Protein 4LRJ (pdb70)

InterPro domains:
  IPR011009 Protein kinase-like domain superfamily [SSF56112] (136-270)
  IPR054466 Kinase OspG, kinase domain [PF22303] (138-261)

Structure (mmCIF, N/CA/C/O backbone):
data_4LRJ
#
_entry.id   4LRJ
#
_cell.length_a   40.698
_cell.length_b   98.205
_cell.length_c   40.774
_cell.angle_alpha   90.00
_cell.angle_beta   96.31
_cell.angle_gamma   90.00
#
_symmetry.space_group_name_H-M   'P 1 21 1'
#
loop_
_entity.id
_entity.type
_entity.pdbx_description
1 polymer 'Effector NleH1'
2 non-polymer 'PHOSPHOAMINOPHOSPHONIC ACID-ADENYLATE ESTER'
3 non-polymer 'MAGNESIUM ION'
4 water water
#
loop_
_atom_site.group_PDB
_atom_site.id
_atom_site.type_symbol
_atom_site.label_atom_id
_atom_site.label_alt_id
_atom_site.label_comp_id
_atom_site.label_asym_id
_atom_site.label_entity_id
_atom_site.label_seq_id
_atom_site.pdbx_PDB_ins_code
_atom_site.Cartn_x
_atom_site.Cartn_y
_atom_site.Cartn_z
_atom_site.occupancy
_atom_site.B_iso_or_equiv
_atom_site.auth_seq_id
_atom_site.auth_comp_id
_atom_site.auth_asym_id
_atom_site.auth_atom_id
_atom_site.pdbx_PDB_model_num
ATOM 1 N N . ARG A 1 7 ? -1.647 -3.092 -33.329 1.00 35.71 131 ARG A N 1
ATOM 2 C CA . ARG A 1 7 ? -1.467 -3.987 -32.191 1.00 36.63 131 ARG A CA 1
ATOM 3 C C . ARG A 1 7 ? -2.733 -4.795 -31.945 1.00 37.70 131 ARG A C 1
ATOM 4 O O . ARG A 1 7 ? -3.714 -4.653 -32.672 1.00 42.73 131 ARG A O 1
ATOM 6 N N . LEU A 1 8 ? -2.722 -5.629 -30.913 1.00 33.39 132 LEU A N 1
ATOM 7 C CA . LEU A 1 8 ? -3.737 -6.663 -30.790 1.00 30.09 132 LEU A CA 1
ATOM 8 C C . LEU A 1 8 ? -5.102 -6.239 -30.234 1.00 25.29 132 LEU A C 1
ATOM 9 O O . LEU A 1 8 ? -6.124 -6.602 -30.804 1.00 26.08 132 LEU A O 1
ATOM 14 N N . SER A 1 9 ? -5.128 -5.492 -29.131 1.00 22.18 133 SER A N 1
ATOM 15 C CA . SER A 1 9 ? -6.401 -5.111 -28.509 1.00 20.62 133 SER A CA 1
ATOM 16 C C . SER A 1 9 ? -7.148 -4.062 -29.327 1.00 20.81 133 SER A C 1
ATOM 17 O O . SER A 1 9 ? -6.559 -3.101 -29.798 1.00 22.24 133 SER A O 1
ATOM 20 N N . VAL A 1 10 ? -8.451 -4.248 -29.487 1.00 18.02 134 VAL A N 1
ATOM 21 C CA . VAL A 1 10 ? -9.227 -3.401 -30.385 1.00 18.07 134 VAL A CA 1
ATOM 22 C C . VAL A 1 10 ? -10.181 -2.492 -29.612 1.00 16.99 134 VAL A C 1
ATOM 23 O O . VAL A 1 10 ? -11.048 -2.968 -28.894 1.00 15.21 134 VAL A O 1
ATOM 27 N N . PRO A 1 11 ? -10.011 -1.173 -29.758 1.00 17.03 135 PRO A N 1
ATOM 28 C CA . PRO A 1 11 ? -10.823 -0.217 -29.010 1.00 16.04 135 PRO A CA 1
ATOM 29 C C . PRO A 1 11 ? -12.166 0.114 -29.677 1.00 16.93 135 PRO A C 1
ATOM 30 O O . PRO A 1 11 ? -12.243 0.225 -30.907 1.00 19.49 135 PRO A O 1
ATOM 34 N N . GLY A 1 12 ? -13.211 0.252 -28.865 1.00 15.58 136 GLY A N 1
ATOM 35 C CA . GLY A 1 12 ? -14.473 0.801 -29.317 1.00 15.96 136 GLY A CA 1
ATOM 36 C C . GLY A 1 12 ? -14.469 2.295 -29.062 1.00 17.83 136 GLY A C 1
ATOM 37 O O . GLY A 1 12 ? -13.472 2.958 -29.349 1.00 19.81 136 GLY A O 1
ATOM 38 N N . ASN A 1 13 ? -15.567 2.827 -28.528 1.00 17.96 137 ASN A N 1
ATOM 39 C CA . ASN A 1 13 ? -15.644 4.244 -28.154 1.00 18.75 137 ASN A CA 1
ATOM 40 C C . ASN A 1 13 ? -14.849 4.494 -26.891 1.00 16.93 137 ASN A C 1
ATOM 41 O O . ASN A 1 13 ? -14.644 3.583 -26.101 1.00 18.22 137 ASN A O 1
ATOM 46 N N . VAL A 1 14 ? -14.416 5.727 -26.682 1.00 15.32 138 VAL A N 1
ATOM 47 C CA . VAL A 1 14 ? -13.848 6.089 -25.398 1.00 15.98 138 VAL A CA 1
ATOM 48 C C . VAL A 1 14 ? -14.997 6.306 -24.406 1.00 16.07 138 VAL A C 1
ATOM 49 O O . VAL A 1 14 ? -15.888 7.107 -24.648 1.00 18.63 138 VAL A O 1
ATOM 53 N N . ILE A 1 15 ? -14.980 5.553 -23.310 1.00 16.69 139 ILE A N 1
ATOM 54 C CA . ILE A 1 15 ? -15.985 5.640 -22.256 1.00 17.91 139 ILE A CA 1
ATOM 55 C C . ILE A 1 15 ? -15.672 6.818 -21.334 1.00 23.01 139 ILE A C 1
ATOM 56 O O . ILE A 1 15 ? -16.565 7.528 -20.870 1.00 26.71 139 ILE A O 1
ATOM 61 N N . GLY A 1 16 ? -14.390 7.016 -21.066 1.00 22.83 140 GLY A N 1
ATOM 62 C CA . GLY A 1 16 ? -13.956 8.087 -20.202 1.00 21.74 140 GLY A CA 1
ATOM 63 C C . GLY A 1 16 ? -12.482 7.955 -19.927 1.00 20.88 140 GLY A C 1
ATOM 64 O O . GLY A 1 16 ? -11.830 7.035 -20.402 1.00 22.27 140 GLY A O 1
ATOM 65 N N . LYS A 1 17 ? -11.947 8.893 -19.166 1.00 19.94 141 LYS A N 1
ATOM 66 C CA . LYS A 1 17 ? -10.555 8.821 -18.794 1.00 21.35 141 LYS A CA 1
ATOM 67 C C . LYS A 1 17 ? -10.297 9.502 -17.449 1.00 21.85 141 LYS A C 1
ATOM 68 O O . LYS A 1 17 ? -11.167 10.188 -16.898 1.00 22.78 141 LYS A O 1
ATOM 74 N N . GLY A 1 18 ? -9.096 9.281 -16.928 1.00 20.19 142 GLY A N 1
ATOM 75 C CA . GLY A 1 18 ? -8.644 9.921 -15.715 1.00 20.22 142 GLY A CA 1
ATOM 76 C C . GLY A 1 18 ? -7.215 10.394 -15.885 1.00 23.58 142 GLY A C 1
ATOM 77 O O . GLY A 1 18 ? -6.738 10.557 -17.013 1.00 27.53 142 GLY A O 1
ATOM 78 N N . GLY A 1 19 ? -6.531 10.615 -14.766 1.00 22.26 143 GLY A N 1
ATOM 79 C CA . GLY A 1 19 ? -5.154 11.059 -14.793 1.00 21.25 143 GLY A CA 1
ATOM 80 C C . GLY A 1 19 ? -4.175 9.918 -14.966 1.00 22.84 143 GLY A C 1
ATOM 81 O O . GLY A 1 19 ? -2.976 10.140 -15.098 1.00 26.17 143 GLY A O 1
ATOM 82 N N . ASN A 1 20 ? -4.687 8.693 -14.979 1.00 22.37 144 ASN A N 1
ATOM 83 C CA . ASN A 1 20 ? -3.843 7.509 -15.109 1.00 21.07 144 ASN A CA 1
ATOM 84 C C . ASN A 1 20 ? -4.090 6.688 -16.368 1.00 16.94 144 ASN A C 1
ATOM 85 O O . ASN A 1 20 ? -3.229 5.912 -16.774 1.00 16.53 144 ASN A O 1
ATOM 90 N N . ALA A 1 21 ? -5.259 6.852 -16.979 1.00 15.90 145 ALA A N 1
ATOM 91 C CA . ALA A 1 21 ? -5.648 5.982 -18.080 1.00 15.22 145 ALA A CA 1
ATOM 92 C C . ALA A 1 21 ? -6.776 6.533 -18.949 1.00 15.97 145 ALA A C 1
ATOM 93 O O . ALA A 1 21 ? -7.542 7.400 -18.529 1.00 17.81 145 ALA A O 1
ATOM 95 N N . VAL A 1 22 ? -6.849 6.018 -20.174 1.00 14.05 146 VAL A N 1
ATOM 96 C CA . VAL A 1 22 ? -7.992 6.197 -21.052 1.00 15.09 146 VAL A CA 1
ATOM 97 C C . VAL A 1 22 ? -8.710 4.858 -21.088 1.00 13.44 146 VAL A C 1
ATOM 98 O O . VAL A 1 22 ? -8.075 3.823 -21.209 1.00 15.32 146 VAL A O 1
ATOM 102 N N . VAL A 1 23 ? -10.027 4.878 -20.954 1.00 13.25 147 VAL A N 1
ATOM 103 C CA . VAL A 1 23 ? -10.808 3.653 -20.978 1.00 14.16 147 VAL A CA 1
ATOM 104 C C . VAL A 1 23 ? -11.621 3.571 -22.273 1.00 16.98 147 VAL A C 1
ATOM 105 O O . VAL A 1 23 ? -12.429 4.448 -22.565 1.00 16.46 147 VAL A O 1
ATOM 109 N N . TYR A 1 24 ? -11.378 2.517 -23.047 1.00 16.51 148 TYR A N 1
ATOM 110 C CA . TYR A 1 24 ? -12.101 2.248 -24.284 1.00 15.26 148 TYR A CA 1
ATOM 111 C C . TYR A 1 24 ? -13.025 1.067 -24.070 1.00 14.80 148 TYR A C 1
ATOM 112 O O . TYR A 1 24 ? -12.710 0.171 -23.297 1.00 16.21 148 TYR A O 1
ATOM 121 N N . GLU A 1 25 ? -14.147 1.034 -24.780 1.00 14.26 149 GLU A N 1
ATOM 122 C CA . GLU A 1 25 ? -14.875 -0.216 -24.924 1.00 14.24 149 GLU A CA 1
ATOM 123 C C . GLU A 1 25 ? -13.938 -1.207 -25.621 1.00 14.46 149 GLU A C 1
ATOM 124 O O . GLU A 1 25 ? -13.097 -0.813 -26.426 1.00 14.94 149 GLU A O 1
ATOM 130 N N . ASP A 1 26 ? -14.072 -2.488 -25.293 1.00 14.63 150 ASP A N 1
ATOM 131 C CA . ASP A 1 26 ? -13.433 -3.550 -26.057 1.00 14.20 150 ASP A CA 1
ATOM 132 C C . ASP A 1 26 ? -14.332 -3.848 -27.260 1.00 14.60 150 ASP A C 1
ATOM 133 O O . ASP A 1 26 ? -15.465 -4.306 -27.100 1.00 16.16 150 ASP A O 1
ATOM 138 N N . ALA A 1 27 ? -13.826 -3.579 -28.459 1.00 14.51 151 ALA A N 1
ATOM 139 C CA . ALA A 1 27 ? -14.601 -3.735 -29.688 1.00 14.55 151 ALA A CA 1
ATOM 140 C C . ALA A 1 27 ? -14.832 -5.195 -30.029 1.00 14.42 151 ALA A C 1
ATOM 141 O O . ALA A 1 27 ? -15.690 -5.524 -30.840 1.00 17.59 151 ALA A O 1
ATOM 143 N N . GLU A 1 28 ? -14.068 -6.065 -29.387 1.00 15.77 152 GLU A N 1
ATOM 144 C CA . GLU A 1 28 ? -14.165 -7.501 -29.622 1.00 18.81 152 GLU A CA 1
ATOM 145 C C . GLU A 1 28 ? -15.007 -8.239 -28.577 1.00 20.74 152 GLU A C 1
ATOM 146 O O . GLU A 1 28 ? -15.399 -9.380 -28.792 1.00 23.66 152 GLU A O 1
ATOM 152 N N . ASP A 1 29 ? -15.276 -7.588 -27.448 1.00 18.27 153 ASP A N 1
ATOM 153 C CA . ASP A 1 29 ? -16.085 -8.165 -26.377 1.00 15.29 153 ASP A CA 1
ATOM 154 C C . ASP A 1 29 ? -16.895 -7.055 -25.711 1.00 18.05 153 ASP A C 1
ATOM 155 O O . ASP A 1 29 ? -16.352 -6.213 -24.991 1.00 17.49 153 ASP A O 1
ATOM 160 N N . ALA A 1 30 ? -18.201 -7.064 -25.950 1.00 19.70 154 ALA A N 1
ATOM 161 C CA . ALA A 1 30 ? -19.069 -6.004 -25.467 1.00 18.97 154 ALA A CA 1
ATOM 162 C C . ALA A 1 30 ? -19.224 -5.955 -23.944 1.00 17.25 154 ALA A C 1
ATOM 163 O O . ALA A 1 30 ? -19.743 -4.977 -23.408 1.00 19.88 154 ALA A O 1
ATOM 165 N N . THR A 1 31 ? -18.773 -7.002 -23.254 1.00 16.64 155 THR A N 1
ATOM 166 C CA . THR A 1 31 ? -18.860 -7.069 -21.799 1.00 15.11 155 THR A CA 1
ATOM 167 C C . THR A 1 31 ? -17.589 -6.556 -21.119 1.00 15.57 155 THR A C 1
ATOM 168 O O . THR A 1 31 ? -17.492 -6.564 -19.902 1.00 15.83 155 THR A O 1
ATOM 172 N N . LYS A 1 32 ? -16.624 -6.104 -21.918 1.00 15.47 156 LYS A N 1
ATOM 173 C CA . LYS A 1 32 ? -15.308 -5.692 -21.419 1.00 12.79 156 LYS A CA 1
ATOM 174 C C . LYS A 1 32 ? -14.957 -4.257 -21.789 1.00 12.14 156 LYS A C 1
ATOM 175 O O . LYS A 1 32 ? -15.482 -3.696 -22.755 1.00 13.72 156 LYS A O 1
ATOM 181 N N . VAL A 1 33 ? -14.064 -3.672 -21.000 1.00 11.68 157 VAL A N 1
ATOM 182 C CA . VAL A 1 33 ? -13.456 -2.391 -21.316 1.00 12.81 157 VAL A CA 1
ATOM 183 C C . VAL A 1 33 ? -11.941 -2.544 -21.303 1.00 13.40 157 VAL A C 1
ATOM 184 O O . VAL A 1 33 ? -11.404 -3.487 -20.714 1.00 14.93 157 VAL A O 1
ATOM 188 N N . LEU A 1 34 ? -11.256 -1.628 -21.974 1.00 11.35 158 LEU A N 1
ATOM 189 C CA . LEU A 1 34 ? -9.807 -1.639 -22.008 1.00 11.94 158 LEU A CA 1
ATOM 190 C C . LEU A 1 34 ? -9.328 -0.387 -21.318 1.00 13.21 158 LEU A C 1
ATOM 191 O O . LEU A 1 34 ? -9.520 0.714 -21.834 1.00 13.81 158 LEU A O 1
ATOM 196 N N . LYS A 1 35 ? -8.719 -0.547 -20.149 1.00 11.99 159 LYS A N 1
ATOM 197 C CA . LYS A 1 35 ? -8.163 0.595 -19.431 1.00 13.10 159 LYS A CA 1
ATOM 198 C C . LYS A 1 35 ? -6.679 0.735 -19.746 1.00 12.93 159 LYS A C 1
ATOM 199 O O . LYS A 1 35 ? -5.869 -0.037 -19.254 1.00 14.12 159 LYS A O 1
ATOM 205 N N . MET A 1 36 ? -6.341 1.712 -20.584 1.00 12.45 160 MET A N 1
ATOM 206 C CA . MET A 1 36 ? -4.993 1.853 -21.114 1.00 12.66 160 MET A CA 1
ATOM 207 C C . MET A 1 36 ? -4.220 2.986 -20.444 1.00 14.70 160 MET A C 1
ATOM 208 O O . MET A 1 36 ? -4.555 4.151 -20.607 1.00 14.63 160 MET A O 1
ATOM 213 N N . PHE A 1 37 ? -3.171 2.628 -19.707 1.00 15.67 161 PHE A N 1
ATOM 214 C CA . PHE A 1 37 ? -2.430 3.591 -18.892 1.00 16.24 161 PHE A CA 1
ATOM 215 C C . PHE A 1 37 ? -1.711 4.666 -19.697 1.00 18.62 161 PHE A C 1
ATOM 216 O O . PHE A 1 37 ? -1.044 4.385 -20.693 1.00 20.49 161 PHE A O 1
ATOM 224 N N . THR A 1 38 ? -1.856 5.904 -19.237 1.00 21.42 162 THR A N 1
ATOM 225 C CA . THR A 1 38 ? -1.237 7.047 -19.881 1.00 24.32 162 THR A CA 1
ATOM 226 C C . THR A 1 38 ? -0.058 7.516 -19.043 1.00 31.52 162 THR A C 1
ATOM 227 O O . THR A 1 38 ? 0.806 8.241 -19.527 1.00 36.52 162 THR A O 1
ATOM 231 N N . THR A 1 39 ? -0.031 7.086 -17.783 1.00 31.98 163 THR A N 1
ATOM 232 C CA . THR A 1 39 ? 1.074 7.379 -16.867 1.00 32.34 163 THR A CA 1
ATOM 233 C C . THR A 1 39 ? 1.656 6.098 -16.254 1.00 31.85 163 THR A C 1
ATOM 234 O O . THR A 1 39 ? 0.990 5.062 -16.209 1.00 30.02 163 THR A O 1
ATOM 238 N N . SER A 1 40 ? 2.903 6.171 -15.792 1.00 32.12 164 SER A N 1
ATOM 239 C CA . SER A 1 40 ? 3.598 4.977 -15.315 1.00 31.99 164 SER A CA 1
ATOM 240 C C . SER A 1 40 ? 2.973 4.403 -14.056 1.00 27.86 164 SER A C 1
ATOM 241 O O . SER A 1 40 ? 2.640 5.123 -13.124 1.00 29.08 164 SER A O 1
ATOM 244 N N . GLN A 1 41 ? 2.805 3.090 -14.051 1.00 24.73 165 GLN A N 1
ATOM 245 C CA . GLN A 1 41 ? 2.237 2.399 -12.911 1.00 23.68 165 GLN A CA 1
ATOM 246 C C . GLN A 1 41 ? 3.279 1.424 -12.419 1.00 22.52 165 GLN A C 1
ATOM 247 O O . GLN A 1 41 ? 4.065 0.902 -13.204 1.00 24.49 165 GLN A O 1
ATOM 253 N N . SER A 1 42 ? 3.300 1.177 -11.120 1.00 19.12 166 SER A N 1
ATOM 254 C CA . SER A 1 42 ? 4.178 0.143 -10.607 1.00 19.46 166 SER A CA 1
ATOM 255 C C . SER A 1 42 ? 3.500 -1.191 -10.881 1.00 17.83 166 SER A C 1
ATOM 256 O O . SER A 1 42 ? 2.275 -1.256 -10.951 1.00 16.93 166 SER A O 1
ATOM 259 N N . ASN A 1 43 ? 4.293 -2.244 -11.056 1.00 17.34 167 ASN A N 1
ATOM 260 C CA . ASN A 1 43 ? 3.745 -3.578 -11.296 1.00 17.31 167 ASN A CA 1
ATOM 261 C C . ASN A 1 43 ? 2.816 -4.011 -10.172 1.00 16.33 167 ASN A C 1
ATOM 262 O O . ASN A 1 43 ? 1.771 -4.611 -10.432 1.00 16.58 167 ASN A O 1
ATOM 267 N N . GLU A 1 44 ? 3.193 -3.696 -8.930 1.00 16.89 168 GLU A N 1
ATOM 268 C CA . GLU A 1 44 ? 2.418 -4.087 -7.753 1.00 22.80 168 GLU A CA 1
ATOM 269 C C . GLU A 1 44 ? 1.053 -3.397 -7.690 1.00 18.32 168 GLU A C 1
ATOM 270 O O . GLU A 1 44 ? 0.055 -4.019 -7.326 1.00 16.38 168 GLU A O 1
ATOM 276 N N . GLU A 1 45 ? 1.043 -2.110 -8.029 1.00 17.96 169 GLU A N 1
ATOM 277 C CA . GLU A 1 45 ? -0.170 -1.306 -8.152 1.00 22.47 169 GLU A CA 1
ATOM 278 C C . GLU A 1 45 ? -1.206 -1.977 -9.050 1.00 22.45 169 GLU A C 1
ATOM 279 O O . GLU A 1 45 ? -2.373 -2.131 -8.666 1.00 23.83 169 GLU A O 1
ATOM 285 N N . VAL A 1 46 ? -0.774 -2.340 -10.258 1.00 18.77 170 VAL A N 1
ATOM 286 C CA . VAL A 1 46 ? -1.658 -2.901 -11.272 1.00 16.62 170 VAL A CA 1
ATOM 287 C C . VAL A 1 46 ? -2.128 -4.300 -10.868 1.00 14.68 170 VAL A C 1
ATOM 288 O O . VAL A 1 46 ? -3.297 -4.645 -11.028 1.00 15.04 170 VAL A O 1
ATOM 292 N N . THR A 1 47 ? -1.206 -5.088 -10.319 1.00 14.51 171 THR A N 1
ATOM 293 C CA . THR A 1 47 ? -1.494 -6.443 -9.864 1.00 15.43 171 THR A CA 1
ATOM 294 C C . THR A 1 47 ? -2.548 -6.470 -8.765 1.00 17.71 171 THR A C 1
ATOM 295 O O . THR A 1 47 ? -3.421 -7.334 -8.768 1.00 20.28 171 THR A O 1
ATOM 299 N N . SER A 1 48 ? -2.470 -5.511 -7.843 1.00 17.18 172 SER A N 1
ATOM 300 C CA . SER A 1 48 ? -3.440 -5.389 -6.752 1.00 15.91 172 SER A CA 1
ATOM 301 C C . SER A 1 48 ? -4.809 -4.942 -7.256 1.00 15.65 172 SER A C 1
ATOM 302 O O . SER A 1 48 ? -5.832 -5.465 -6.820 1.00 17.18 172 SER A O 1
ATOM 305 N N . GLU A 1 49 ? -4.813 -3.965 -8.166 1.00 16.56 173 GLU A N 1
ATOM 306 C CA . GLU A 1 49 ? -6.029 -3.478 -8.824 1.00 16.84 173 GLU A CA 1
ATOM 307 C C . GLU A 1 49 ? -6.765 -4.621 -9.502 1.00 15.87 173 GLU A C 1
ATOM 308 O O . GLU A 1 49 ? -7.965 -4.792 -9.306 1.00 15.33 173 GLU A O 1
ATOM 314 N N . VAL A 1 50 ? -6.031 -5.401 -10.294 1.00 15.16 174 VAL A N 1
ATOM 315 C CA . VAL A 1 50 ? -6.595 -6.565 -10.971 1.00 14.97 174 VAL A CA 1
ATOM 316 C C . VAL A 1 50 ? -7.068 -7.638 -9.994 1.00 14.86 174 VAL A C 1
ATOM 317 O O . VAL A 1 50 ? -8.166 -8.163 -10.139 1.00 16.87 174 VAL A O 1
ATOM 321 N N . ARG A 1 51 ? -6.241 -7.955 -9.002 1.00 14.29 175 ARG A N 1
ATOM 322 C CA A ARG A 1 51 ? -6.568 -8.944 -7.983 0.68 15.41 175 ARG A CA 1
ATOM 323 C CA B ARG A 1 51 ? -6.599 -8.966 -8.021 0.32 15.24 175 ARG A CA 1
ATOM 324 C C . ARG A 1 51 ? -7.835 -8.575 -7.218 1.00 15.74 175 ARG A C 1
ATOM 325 O O . ARG A 1 51 ? -8.684 -9.417 -6.948 1.00 16.79 175 ARG A O 1
ATOM 340 N N . CYS A 1 52 ? -7.950 -7.303 -6.858 1.00 15.01 176 CYS A N 1
ATOM 341 C CA . CYS A 1 52 ? -9.126 -6.835 -6.130 1.00 15.80 176 CYS A CA 1
ATOM 342 C C . CYS A 1 52 ? -10.396 -6.900 -6.964 1.00 14.01 176 CYS A C 1
ATOM 343 O O . CYS A 1 52 ? -11.462 -7.200 -6.456 1.00 15.76 176 CYS A O 1
ATOM 346 N N . PHE A 1 53 ? -10.278 -6.600 -8.245 1.00 13.20 177 PHE A N 1
ATOM 347 C CA . PHE A 1 53 ? -11.427 -6.595 -9.140 1.00 12.10 177 PHE A CA 1
ATOM 348 C C . PHE A 1 53 ? -11.963 -8.014 -9.296 1.00 11.22 177 PHE A C 1
ATOM 349 O O . PHE A 1 53 ? -13.166 -8.231 -9.341 1.00 13.95 177 PHE A O 1
ATOM 357 N N . ASN A 1 54 ? -11.050 -8.977 -9.370 1.00 14.75 178 ASN A N 1
ATOM 358 C CA . ASN A 1 54 ? -11.395 -10.398 -9.461 1.00 15.35 178 ASN A CA 1
ATOM 359 C C . ASN A 1 54 ? -11.950 -10.940 -8.152 1.00 14.55 178 ASN A C 1
ATOM 360 O O . ASN A 1 54 ? -12.787 -11.825 -8.142 1.00 16.52 178 ASN A O 1
ATOM 365 N N . GLN A 1 55 ? -11.459 -10.418 -7.042 1.00 13.02 179 GLN A N 1
ATOM 366 C CA . GLN A 1 55 ? -11.912 -10.893 -5.751 1.00 16.92 179 GLN A CA 1
ATOM 367 C C . GLN A 1 55 ? -13.365 -10.464 -5.547 1.00 19.54 179 GLN A C 1
ATOM 368 O O . GLN A 1 55 ? -14.191 -11.236 -5.069 1.00 23.28 179 GLN A O 1
ATOM 374 N N . TYR A 1 56 ? -13.674 -9.238 -5.950 1.00 18.44 180 TYR A N 1
ATOM 375 C CA . TYR A 1 56 ? -15.013 -8.684 -5.791 1.00 16.84 180 TYR A CA 1
ATOM 376 C C . TYR A 1 56 ? -15.977 -9.183 -6.859 1.00 18.30 180 TYR A C 1
ATOM 377 O O . TYR A 1 56 ? -17.088 -9.598 -6.553 1.00 21.11 180 TYR A O 1
ATOM 386 N N . TYR A 1 57 ? -15.556 -9.133 -8.114 1.00 15.60 181 TYR A N 1
ATOM 387 C CA . TYR A 1 57 ? -16.449 -9.466 -9.206 1.00 14.95 181 TYR A CA 1
ATOM 388 C C . TYR A 1 57 ? -16.333 -10.915 -9.677 1.00 16.68 181 TYR A C 1
ATOM 389 O O . TYR A 1 57 ? -17.136 -11.355 -10.481 1.00 18.63 181 TYR A O 1
ATOM 398 N N . GLY A 1 58 ? -15.339 -11.647 -9.180 1.00 15.54 182 GLY A N 1
ATOM 399 C CA . GLY A 1 58 ? -15.157 -13.040 -9.547 1.00 15.33 182 GLY A CA 1
ATOM 400 C C . GLY A 1 58 ? -14.012 -13.267 -10.513 1.00 15.39 182 GLY A C 1
ATOM 401 O O . GLY A 1 58 ? -13.610 -12.365 -11.227 1.00 14.72 182 GLY A O 1
ATOM 402 N N . ALA A 1 59 ? -13.488 -14.484 -10.536 1.00 16.34 183 ALA A N 1
ATOM 403 C CA . ALA A 1 59 ? -12.408 -14.841 -11.450 1.00 16.43 183 ALA A CA 1
ATOM 404 C C . ALA A 1 59 ? -12.750 -14.532 -12.904 1.00 15.87 183 ALA A C 1
ATOM 405 O O . ALA A 1 59 ? -13.896 -14.671 -13.315 1.00 17.87 183 ALA A O 1
ATOM 407 N N . GLY A 1 60 ? -11.748 -14.101 -13.667 1.00 15.23 184 GLY A N 1
ATOM 408 C CA . GLY A 1 60 ? -11.921 -13.769 -15.068 1.00 13.87 184 GLY A CA 1
ATOM 409 C C . GLY A 1 60 ? -12.483 -12.382 -15.300 1.00 14.56 184 GLY A C 1
ATOM 410 O O . GLY A 1 60 ? -12.714 -11.987 -16.439 1.00 16.65 184 GLY A O 1
ATOM 411 N N . SER A 1 61 ? -12.699 -11.642 -14.216 1.00 13.45 185 SER A N 1
ATOM 412 C CA . SER A 1 61 ? -13.272 -10.300 -14.291 1.00 13.48 185 SER A CA 1
ATOM 413 C C . SER A 1 61 ? -12.285 -9.291 -14.828 1.00 13.25 185 SER A C 1
ATOM 414 O O . SER A 1 61 ? -12.680 -8.360 -15.524 1.00 14.39 185 SER A O 1
ATOM 417 N N . ALA A 1 62 ? -11.011 -9.479 -14.504 1.00 11.71 186 ALA A N 1
ATOM 418 C CA . ALA A 1 62 ? -9.961 -8.551 -14.912 1.00 12.57 186 ALA A CA 1
ATOM 419 C C . ALA A 1 62 ? -8.676 -9.277 -15.277 1.00 12.04 186 ALA A C 1
ATOM 420 O O . ALA A 1 62 ? -8.336 -10.290 -14.670 1.00 12.47 186 ALA A O 1
ATOM 422 N N . GLU A 1 63 ? -7.970 -8.766 -16.281 1.00 12.70 187 GLU A N 1
ATOM 423 C CA . GLU A 1 63 ? -6.646 -9.280 -16.625 1.00 14.28 187 GLU A CA 1
ATOM 424 C C . GLU A 1 63 ? -5.775 -8.189 -17.212 1.00 13.89 187 GLU A C 1
ATOM 425 O O . GLU A 1 63 ? -6.264 -7.265 -17.848 1.00 14.68 187 GLU A O 1
ATOM 431 N N . LYS A 1 64 ? -4.475 -8.303 -16.987 1.00 12.50 188 LYS A N 1
ATOM 432 C CA . LYS A 1 64 ? -3.544 -7.306 -17.480 1.00 14.09 188 LYS A CA 1
ATOM 433 C C . LYS A 1 64 ? -3.401 -7.384 -18.985 1.00 14.74 188 LYS A C 1
ATOM 434 O O . LYS A 1 64 ? -3.510 -8.451 -19.580 1.00 16.46 188 LYS A O 1
ATOM 440 N N . ILE A 1 65 ? -3.161 -6.233 -19.592 1.00 14.08 189 ILE A N 1
ATOM 441 C CA . ILE A 1 65 ? -2.849 -6.155 -21.001 1.00 13.92 189 ILE A CA 1
ATOM 442 C C . ILE A 1 65 ? -1.357 -5.873 -21.106 1.00 14.02 189 ILE A C 1
ATOM 443 O O . ILE A 1 65 ? -0.820 -5.045 -20.378 1.00 13.28 189 ILE A O 1
ATOM 448 N N . TYR A 1 66 ? -0.690 -6.581 -22.005 1.00 14.45 190 TYR A N 1
ATOM 449 C CA . TYR A 1 66 ? 0.749 -6.446 -22.149 1.00 15.07 190 TYR A CA 1
ATOM 450 C C . TYR A 1 66 ? 1.125 -5.898 -23.519 1.00 15.14 190 TYR A C 1
ATOM 451 O O . TYR A 1 66 ? 0.389 -6.063 -24.479 1.00 16.91 190 TYR A O 1
ATOM 460 N N . GLY A 1 67 ? 2.271 -5.236 -23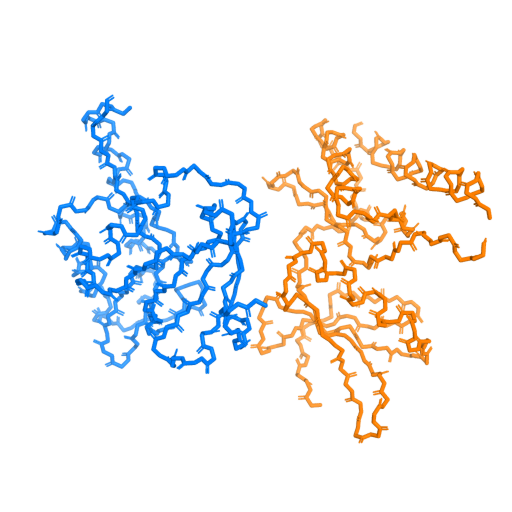.595 1.00 13.76 191 GLY A N 1
ATOM 461 C CA . GLY A 1 67 ? 2.870 -4.922 -24.875 1.00 14.97 191 GLY A CA 1
ATOM 462 C C . GLY A 1 67 ? 3.659 -6.131 -25.325 1.00 16.89 191 GLY A C 1
ATOM 463 O O . GLY A 1 67 ? 3.753 -7.110 -24.599 1.00 18.48 191 GLY A O 1
ATOM 464 N N . ASN A 1 68 ? 4.238 -6.072 -26.516 1.00 17.98 192 ASN A N 1
ATOM 465 C CA . ASN A 1 68 ? 5.041 -7.185 -27.019 1.00 18.58 192 ASN A CA 1
ATOM 466 C C . ASN A 1 68 ? 6.394 -7.332 -26.318 1.00 16.97 192 ASN A C 1
ATOM 467 O O . ASN A 1 68 ? 7.061 -8.350 -26.450 1.00 16.49 192 ASN A O 1
ATOM 472 N N . ASN A 1 69 ? 6.784 -6.318 -25.557 1.00 17.92 193 ASN A N 1
ATOM 473 C CA . ASN A 1 69 ? 8.018 -6.382 -24.782 1.00 20.52 193 ASN A CA 1
ATOM 474 C C . ASN A 1 69 ? 7.801 -6.842 -23.341 1.00 20.63 193 ASN A C 1
ATOM 475 O O . ASN A 1 69 ? 8.723 -6.803 -22.532 1.00 22.06 193 ASN A O 1
ATOM 480 N N . GLY A 1 70 ? 6.577 -7.264 -23.026 1.00 18.86 194 GLY A N 1
ATOM 481 C CA . GLY A 1 70 ? 6.267 -7.816 -21.721 1.00 16.50 194 GLY A CA 1
ATOM 482 C C . GLY A 1 70 ? 5.862 -6.803 -20.667 1.00 16.43 194 GLY A C 1
ATOM 483 O O . GLY A 1 70 ? 5.569 -7.186 -19.533 1.00 17.10 194 GLY A O 1
ATOM 484 N N . ASP A 1 71 ? 5.848 -5.520 -21.034 1.00 16.43 195 ASP A N 1
ATOM 485 C CA . ASP A 1 71 ? 5.438 -4.450 -20.121 1.00 15.66 195 ASP A CA 1
ATOM 486 C C . ASP A 1 71 ? 3.927 -4.443 -19.936 1.00 14.48 195 ASP A C 1
ATOM 487 O O . ASP A 1 71 ? 3.184 -4.650 -20.884 1.00 15.01 195 ASP A O 1
ATOM 492 N N . ILE A 1 72 ? 3.472 -4.189 -18.717 1.00 16.48 196 ILE A N 1
ATOM 493 C CA . ILE A 1 72 ? 2.052 -3.946 -18.482 1.00 17.02 196 ILE A CA 1
ATOM 494 C C . ILE A 1 72 ? 1.665 -2.592 -19.085 1.00 16.57 196 ILE A C 1
ATOM 495 O O . ILE A 1 72 ? 2.289 -1.569 -18.783 1.00 17.81 196 ILE A O 1
ATOM 500 N N . ILE A 1 73 ? 0.647 -2.585 -19.941 1.00 13.90 197 ILE A N 1
ATOM 501 C CA . ILE A 1 73 ? 0.216 -1.354 -20.584 1.00 14.35 197 ILE A CA 1
ATOM 502 C C . ILE A 1 73 ? -1.240 -1.007 -20.290 1.00 14.42 197 ILE A C 1
ATOM 503 O O . ILE A 1 73 ? -1.704 0.064 -20.648 1.00 16.13 197 ILE A O 1
ATOM 508 N N . GLY A 1 74 ? -1.951 -1.909 -19.628 1.00 13.16 198 GLY A N 1
ATOM 509 C CA . GLY A 1 74 ? -3.347 -1.688 -19.330 1.00 11.98 198 GLY A CA 1
ATOM 510 C C . GLY A 1 74 ? -4.046 -2.833 -18.621 1.00 13.18 198 GLY A C 1
ATOM 511 O O . GLY A 1 74 ? -3.411 -3.775 -18.154 1.00 12.24 198 GLY A O 1
ATOM 512 N N . ILE A 1 75 ? -5.368 -2.735 -18.534 1.00 15.65 199 ILE A N 1
ATOM 513 C CA . ILE A 1 75 ? -6.193 -3.766 -17.928 1.00 15.45 199 ILE A CA 1
ATOM 514 C C . ILE A 1 75 ? -7.431 -3.962 -18.780 1.00 14.70 199 ILE A C 1
ATOM 515 O O . ILE A 1 75 ? -8.108 -3.001 -19.128 1.00 14.42 199 ILE A O 1
ATOM 520 N N . ARG A 1 76 ? -7.723 -5.213 -19.114 1.00 13.48 200 ARG A N 1
ATOM 521 C CA . ARG A 1 76 ? -8.989 -5.579 -19.741 1.00 14.13 200 ARG A CA 1
ATOM 522 C C . ARG A 1 76 ? -9.917 -6.106 -18.659 1.00 14.03 200 ARG A C 1
ATOM 523 O O . ARG A 1 76 ? -9.598 -7.077 -17.991 1.00 14.12 200 ARG A O 1
ATOM 531 N N . MET A 1 77 ? -11.061 -5.465 -18.470 1.00 13.48 201 MET A N 1
ATOM 532 C CA . MET A 1 77 ? -11.927 -5.837 -17.360 1.00 12.62 201 MET A CA 1
ATOM 533 C C . MET A 1 77 ? -13.389 -5.680 -17.697 1.00 12.66 201 MET A C 1
ATOM 534 O O . MET A 1 77 ? -13.731 -4.990 -18.645 1.00 13.83 201 MET A O 1
ATOM 539 N N . ASP A 1 78 ? -14.242 -6.333 -16.910 1.00 15.41 202 ASP A N 1
ATOM 540 C CA . ASP A 1 78 ? -15.701 -6.227 -17.052 1.00 17.04 202 ASP A CA 1
ATOM 541 C C . ASP A 1 78 ? -16.169 -4.784 -17.175 1.00 15.35 202 ASP A C 1
ATOM 542 O O . ASP A 1 78 ? -15.751 -3.928 -16.404 1.00 14.21 202 ASP A O 1
ATOM 547 N N . LYS A 1 79 ? -17.034 -4.520 -18.151 1.00 17.01 203 LYS A N 1
ATOM 548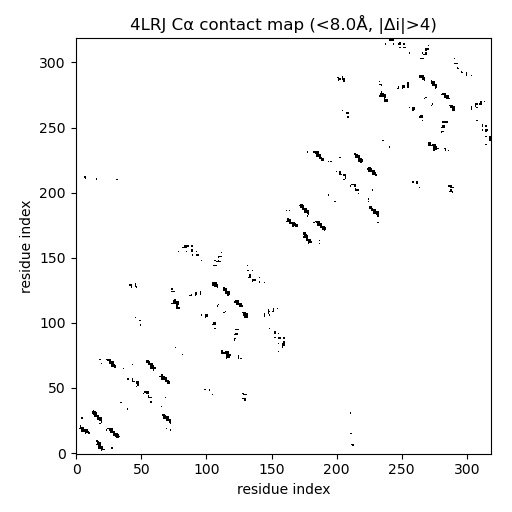 C CA . LYS A 1 79 ? -17.749 -3.255 -18.196 1.00 16.96 203 LYS A CA 1
ATOM 549 C C . LYS A 1 79 ? -18.792 -3.298 -17.091 1.00 17.05 203 LYS A C 1
ATOM 550 O O . LYS A 1 79 ? -19.637 -4.186 -17.050 1.00 18.33 203 LYS A O 1
ATOM 556 N N . ILE A 1 80 ? -18.700 -2.339 -16.183 1.00 17.79 204 ILE A N 1
ATOM 557 C CA . ILE A 1 80 ? -19.593 -2.238 -15.044 1.00 18.11 204 ILE A CA 1
ATOM 558 C C . ILE A 1 80 ? -20.819 -1.423 -15.442 1.00 19.76 204 ILE A C 1
ATOM 559 O O . ILE A 1 80 ? -20.692 -0.358 -16.047 1.00 21.21 204 ILE A O 1
ATOM 564 N N . ASN A 1 81 ? -22.004 -1.930 -15.112 1.00 21.52 205 ASN A N 1
ATOM 565 C CA . ASN A 1 81 ? -23.249 -1.270 -15.484 1.00 23.61 205 ASN A CA 1
ATOM 566 C C . ASN A 1 81 ? -23.610 -0.104 -14.575 1.00 21.89 205 ASN A C 1
ATOM 567 O O . ASN A 1 81 ? -23.362 -0.145 -13.366 1.00 21.54 205 ASN A O 1
ATOM 572 N N . GLY A 1 82 ? -24.201 0.938 -15.153 1.00 20.64 206 GLY A N 1
ATOM 573 C CA . GLY A 1 82 ? -24.726 2.012 -14.340 1.00 20.52 206 GLY A CA 1
ATOM 574 C C . GLY A 1 82 ? -24.275 3.413 -14.696 1.00 20.62 206 GLY A C 1
ATOM 575 O O . GLY A 1 82 ? -23.486 3.622 -15.616 1.00 19.90 206 GLY A O 1
ATOM 576 N N . GLU A 1 83 ? -24.793 4.375 -13.937 1.00 21.63 207 GLU A N 1
ATOM 577 C CA . GLU A 1 83 ? -24.529 5.785 -14.156 1.00 23.26 207 GLU A CA 1
ATOM 578 C C . GLU A 1 83 ? -23.636 6.291 -13.038 1.00 22.89 207 GLU A C 1
ATOM 579 O O . GLU A 1 83 ? -23.704 5.814 -11.903 1.00 21.76 207 GLU A O 1
ATOM 585 N N . SER A 1 84 ? -22.782 7.249 -13.360 1.00 24.21 208 SER A N 1
ATOM 586 C CA . SER A 1 84 ? -21.866 7.794 -12.373 1.00 24.25 208 SER A CA 1
ATOM 587 C C . SER A 1 84 ? -22.649 8.593 -11.329 1.00 22.63 208 SER A C 1
ATOM 588 O O . SER A 1 84 ? -23.595 9.313 -11.663 1.00 22.34 208 SER A O 1
ATOM 591 N N . LEU A 1 85 ? -22.258 8.444 -10.068 1.00 22.86 209 LEU A N 1
ATOM 592 C CA . LEU A 1 85 ? -22.898 9.149 -8.963 1.00 24.07 209 LEU A CA 1
ATOM 593 C C . LEU A 1 85 ? -22.592 10.642 -9.050 1.00 26.53 209 LEU A C 1
ATOM 594 O O . LEU A 1 85 ? -23.279 11.471 -8.454 1.00 26.26 209 LEU A O 1
ATOM 599 N N . LEU A 1 86 ? -21.550 10.967 -9.808 1.00 28.42 210 LEU A N 1
ATOM 600 C CA . LEU A 1 86 ? -21.169 12.346 -10.087 1.00 26.65 210 LEU A CA 1
ATOM 601 C C . LEU A 1 86 ? -22.283 13.094 -10.820 1.00 26.93 210 LEU A C 1
ATOM 602 O O . LEU A 1 86 ? -22.445 14.304 -10.649 1.00 27.14 210 LEU A O 1
ATOM 607 N N . ASN A 1 87 ? -23.058 12.360 -11.616 1.00 27.41 211 ASN A N 1
ATOM 608 C CA . ASN A 1 87 ? -24.081 12.944 -12.482 1.00 28.27 211 ASN A CA 1
ATOM 609 C C . ASN A 1 87 ? -25.507 12.780 -11.954 1.00 26.54 211 ASN A C 1
ATOM 610 O O . ASN A 1 87 ? -26.454 13.319 -12.521 1.00 27.69 211 ASN A O 1
ATOM 615 N N . ILE A 1 88 ? -25.654 12.031 -10.869 1.00 23.17 212 ILE A N 1
ATOM 616 C CA . ILE A 1 88 ? -26.952 11.764 -10.273 1.00 21.36 212 ILE A CA 1
ATOM 617 C C . ILE A 1 88 ? -27.292 12.841 -9.264 1.00 21.67 212 ILE A C 1
ATOM 618 O O . ILE A 1 88 ? -26.464 13.195 -8.426 1.00 23.07 212 ILE A O 1
ATOM 623 N N . SER A 1 89 ? -28.507 13.370 -9.357 1.00 25.42 213 SER A N 1
ATOM 624 C CA . SER A 1 89 ? -28.970 14.415 -8.445 1.00 28.49 213 SER A CA 1
ATOM 625 C C . SER A 1 89 ? -30.234 14.020 -7.673 1.00 28.27 213 SER A C 1
ATOM 626 O O . SER A 1 89 ? -30.805 14.825 -6.943 1.00 27.27 213 SER A O 1
ATOM 629 N N . SER A 1 90 ? -30.655 12.771 -7.851 1.00 29.77 214 SER A N 1
ATOM 630 C CA . SER A 1 90 ? -31.811 12.213 -7.165 1.00 26.93 214 SER A CA 1
ATOM 631 C C . SER A 1 90 ? -31.693 10.697 -7.086 1.00 25.42 214 SER A C 1
ATOM 632 O O . SER A 1 90 ? -31.324 10.042 -8.050 1.00 26.13 214 SER A O 1
ATOM 635 N N . LEU A 1 91 ? -32.009 10.149 -5.924 1.00 25.23 215 LEU A N 1
ATOM 636 C CA . LEU A 1 91 ? -32.000 8.709 -5.719 1.00 24.45 215 LEU A CA 1
ATOM 637 C C . LEU A 1 91 ? -33.251 8.307 -4.955 1.00 22.47 215 LEU A C 1
ATOM 638 O O . LEU A 1 91 ? -33.793 9.101 -4.196 1.00 22.87 215 LEU A O 1
ATOM 643 N N . PRO A 1 92 ? -33.719 7.072 -5.170 1.00 22.75 216 PRO A N 1
ATOM 644 C CA . PRO A 1 92 ? -34.812 6.505 -4.380 1.00 23.62 216 PRO A CA 1
ATOM 645 C C . PRO A 1 92 ? -34.362 6.202 -2.965 1.00 24.61 216 PRO A C 1
ATOM 646 O O . PRO A 1 92 ? -33.175 6.000 -2.742 1.00 26.69 216 PRO A O 1
ATOM 650 N N . ALA A 1 93 ? -35.300 6.154 -2.027 1.00 23.40 217 ALA A N 1
ATOM 651 C CA . ALA A 1 93 ? -34.991 5.819 -0.641 1.00 24.83 217 ALA A CA 1
ATOM 652 C C . ALA A 1 93 ? -34.267 4.484 -0.512 1.00 25.82 217 ALA A C 1
ATOM 653 O O . ALA A 1 93 ? -33.507 4.285 0.425 1.00 24.67 217 ALA A O 1
ATOM 655 N N . GLN A 1 94 ? -34.505 3.572 -1.453 1.00 28.02 218 GLN A N 1
ATOM 656 C CA . GLN A 1 94 ? -33.853 2.263 -1.427 1.00 28.85 218 GLN A CA 1
ATOM 657 C C . GLN A 1 94 ? -32.351 2.350 -1.689 1.00 25.12 218 GLN A C 1
ATOM 658 O O . GLN A 1 94 ? -31.613 1.412 -1.389 1.00 24.26 218 GLN A O 1
ATOM 664 N N . ALA A 1 95 ? -31.905 3.466 -2.259 1.00 22.68 219 ALA A N 1
ATOM 665 C CA . ALA A 1 95 ? -30.490 3.646 -2.573 1.00 20.77 219 ALA A CA 1
ATOM 666 C C . ALA A 1 95 ? -29.632 3.700 -1.313 1.00 20.40 219 ALA A C 1
ATOM 667 O O . ALA A 1 95 ? -28.443 3.402 -1.348 1.00 21.61 219 ALA A O 1
ATOM 669 N N . GLU A 1 96 ? -30.234 4.087 -0.201 1.00 19.55 220 GLU A N 1
ATOM 670 C CA . GLU A 1 96 ? -29.523 4.087 1.061 1.00 20.59 220 GLU A CA 1
ATOM 671 C C . GLU A 1 96 ? -29.090 2.672 1.439 1.00 22.92 220 GLU A C 1
ATOM 672 O O . GLU A 1 96 ? -27.955 2.451 1.871 1.00 22.44 220 GLU A O 1
ATOM 678 N N . HIS A 1 97 ? -30.000 1.718 1.265 1.00 23.19 221 HIS A N 1
ATOM 679 C CA . HIS A 1 97 ? -29.702 0.315 1.523 1.00 22.61 221 HIS A CA 1
ATOM 680 C C . HIS A 1 97 ? -28.699 -0.222 0.508 1.00 20.15 221 HIS A C 1
ATOM 681 O O . HIS A 1 97 ? -27.911 -1.106 0.821 1.00 19.73 221 HIS A O 1
ATOM 683 N N . ALA A 1 98 ? -28.727 0.328 -0.700 1.00 18.45 222 ALA A N 1
ATOM 684 C CA . ALA A 1 98 ? -27.805 -0.088 -1.752 1.00 18.95 222 ALA A CA 1
ATOM 685 C C . ALA A 1 98 ? -26.341 0.294 -1.491 1.00 18.99 222 ALA A C 1
ATOM 686 O O . ALA A 1 98 ? -25.446 -0.490 -1.792 1.00 19.80 222 ALA A O 1
ATOM 688 N N . ILE A 1 99 ? -26.086 1.476 -0.934 1.00 17.57 223 ILE A N 1
ATOM 689 C CA . ILE A 1 99 ? -24.701 1.882 -0.677 1.00 16.98 223 ILE A CA 1
ATOM 690 C C . ILE A 1 99 ? -24.125 1.141 0.527 1.00 17.06 223 ILE A C 1
ATOM 691 O O . ILE A 1 99 ? -22.961 0.771 0.530 1.00 17.65 223 ILE A O 1
ATOM 696 N N . TYR A 1 100 ? -24.966 0.908 1.531 1.00 17.73 224 TYR A N 1
ATOM 697 C CA . TYR A 1 100 ? -24.627 0.057 2.666 1.00 16.61 224 TYR A CA 1
ATOM 698 C C . TYR A 1 100 ? -24.251 -1.348 2.206 1.00 15.77 224 TYR A C 1
ATOM 699 O O . TYR A 1 100 ? -23.250 -1.905 2.651 1.00 16.95 224 TYR A O 1
ATOM 708 N N . ASP A 1 101 ? -25.072 -1.913 1.323 1.00 14.49 225 ASP A N 1
ATOM 709 C CA . ASP A 1 101 ? -24.863 -3.259 0.812 1.00 14.60 225 ASP A CA 1
ATOM 710 C C . ASP A 1 101 ? -23.536 -3.367 0.067 1.00 14.81 225 ASP A C 1
ATOM 711 O O . ASP A 1 101 ? -22.891 -4.406 0.099 1.00 17.05 225 ASP A O 1
ATOM 716 N N . MET A 1 102 ? -23.133 -2.302 -0.615 1.00 15.20 226 MET A N 1
ATOM 717 C CA . MET A 1 102 ? -21.891 -2.333 -1.381 1.00 15.66 226 MET A CA 1
ATOM 718 C C . MET A 1 102 ? -20.681 -2.450 -0.461 1.00 14.85 226 MET A C 1
ATOM 719 O O . MET A 1 102 ? -19.793 -3.264 -0.698 1.00 15.02 226 MET A O 1
ATOM 724 N N . PHE A 1 103 ? -20.646 -1.627 0.581 1.00 14.84 227 PHE A N 1
ATOM 725 C CA . PHE A 1 103 ? -19.588 -1.721 1.582 1.00 13.06 227 PHE A CA 1
ATOM 726 C C . PHE A 1 103 ? -19.592 -3.058 2.305 1.00 13.36 227 PHE A C 1
ATOM 727 O O . PHE A 1 103 ? -18.547 -3.634 2.529 1.00 15.26 227 PHE A O 1
ATOM 735 N N . ASP A 1 104 ? -20.772 -3.563 2.640 1.00 15.04 228 ASP A N 1
ATOM 736 C CA . ASP A 1 104 ? -20.890 -4.887 3.239 1.00 18.57 228 ASP A CA 1
ATOM 737 C C . ASP A 1 104 ? -20.260 -5.942 2.342 1.00 19.04 228 ASP A C 1
ATOM 738 O O . ASP A 1 104 ? -19.522 -6.789 2.818 1.00 20.23 228 ASP A O 1
ATOM 743 N N . ARG A 1 105 ? -20.534 -5.872 1.040 1.00 19.03 229 ARG A N 1
ATOM 744 C CA . ARG A 1 105 ? -19.992 -6.837 0.079 1.00 17.87 229 ARG A CA 1
ATOM 745 C C . ARG A 1 105 ? -18.478 -6.759 -0.065 1.00 15.71 229 ARG A C 1
ATOM 746 O O . ARG A 1 105 ? -17.806 -7.779 -0.098 1.00 17.55 229 ARG A O 1
ATOM 754 N N . LEU A 1 106 ? -17.950 -5.548 -0.176 1.00 15.65 230 LEU A N 1
ATOM 755 C CA . LEU A 1 106 ? -16.514 -5.337 -0.238 1.00 15.08 230 LEU A CA 1
ATOM 756 C C . LEU A 1 106 ? -15.854 -5.913 1.012 1.00 14.62 230 LEU A C 1
ATOM 757 O O . LEU A 1 106 ? -14.963 -6.743 0.912 1.00 13.96 230 LEU A O 1
ATOM 762 N N . GLU A 1 107 ? -16.325 -5.478 2.179 1.00 15.60 231 GLU A N 1
ATOM 763 C CA . GLU A 1 107 ? -15.772 -5.874 3.474 1.00 14.64 231 GLU A CA 1
ATOM 764 C C . GLU A 1 107 ? -15.804 -7.394 3.683 1.00 14.61 231 GLU A C 1
ATOM 765 O O . GLU A 1 107 ? -14.872 -7.957 4.263 1.00 17.38 231 GLU A O 1
ATOM 771 N N . GLN A 1 108 ? -16.866 -8.044 3.196 1.00 14.51 232 GLN A N 1
ATOM 772 C CA . GLN A 1 108 ? -16.997 -9.501 3.244 1.00 17.63 232 GLN A CA 1
ATOM 773 C C . GLN A 1 108 ? -15.983 -10.235 2.347 1.00 20.09 232 GLN A C 1
ATOM 774 O O . GLN A 1 108 ? -15.656 -11.398 2.601 1.00 22.02 232 GLN A O 1
ATOM 780 N N . LYS A 1 109 ? -15.490 -9.554 1.309 1.00 19.69 233 LYS A N 1
ATOM 781 C CA . LYS A 1 109 ? -14.435 -10.093 0.445 1.00 21.70 233 LYS A CA 1
ATOM 782 C C . LYS A 1 109 ? -13.050 -9.725 0.967 1.00 20.99 233 LYS A C 1
ATOM 783 O O . LYS A 1 109 ? -12.046 -9.998 0.316 1.00 22.54 233 LYS A O 1
ATOM 789 N N . GLY A 1 110 ? -13.004 -9.091 2.133 1.00 19.81 234 GLY A N 1
ATOM 790 C CA . GLY A 1 110 ? -11.753 -8.667 2.726 1.00 18.45 234 GLY A CA 1
ATOM 791 C C . GLY A 1 110 ? -11.233 -7.332 2.222 1.00 20.54 234 GLY A C 1
ATOM 792 O O . GLY A 1 110 ? -10.103 -6.950 2.535 1.00 22.65 234 GLY A O 1
ATOM 793 N N . ILE A 1 111 ? -12.047 -6.611 1.461 1.00 19.32 235 ILE A N 1
ATOM 794 C CA . ILE A 1 111 ? -11.618 -5.341 0.887 1.00 18.52 235 ILE A CA 1
ATOM 795 C C . ILE A 1 111 ? -12.038 -4.123 1.719 1.00 18.42 235 ILE A C 1
ATOM 796 O O . ILE A 1 111 ? -13.206 -3.953 2.068 1.00 19.65 235 ILE A O 1
ATOM 801 N N . LEU A 1 112 ? -11.052 -3.298 2.056 1.00 17.87 236 LEU A N 1
ATOM 802 C CA . LEU A 1 112 ? -11.291 -2.002 2.665 1.00 15.81 236 LEU A CA 1
ATOM 803 C C . LEU A 1 112 ? -11.090 -0.943 1.584 1.00 14.45 236 LEU A C 1
ATOM 804 O O . LEU A 1 112 ? -9.997 -0.423 1.408 1.00 14.36 236 LEU A O 1
ATOM 809 N N . PHE A 1 113 ? -12.172 -0.675 0.858 1.00 14.75 237 PHE A N 1
ATOM 810 C CA . PHE A 1 113 ? -12.223 0.229 -0.287 1.00 15.05 237 PHE A CA 1
ATOM 811 C C . PHE A 1 113 ? -11.519 1.559 -0.012 1.00 16.06 237 PHE A C 1
ATOM 812 O O . PHE A 1 113 ? -11.903 2.287 0.894 1.00 17.26 237 PHE A O 1
ATOM 820 N N . VAL A 1 114 ? -10.494 1.871 -0.802 1.00 16.29 238 VAL A N 1
ATOM 821 C CA . VAL A 1 114 ? -9.693 3.080 -0.589 1.00 16.91 238 VAL A CA 1
ATOM 822 C C . VAL A 1 114 ? -10.286 4.308 -1.276 1.00 17.05 238 VAL A C 1
ATOM 823 O O . VAL A 1 114 ? -10.558 5.316 -0.633 1.00 15.55 238 VAL A O 1
ATOM 827 N N . ASP A 1 115 ? -10.498 4.227 -2.583 1.00 19.11 239 ASP A N 1
ATOM 828 C CA A ASP A 1 115 ? -10.958 5.394 -3.316 0.70 20.37 239 ASP A CA 1
ATOM 829 C CA B ASP A 1 115 ? -10.965 5.380 -3.352 0.30 20.38 239 ASP A CA 1
ATOM 830 C C . ASP A 1 115 ? -12.493 5.467 -3.388 1.00 19.52 239 ASP A C 1
ATOM 831 O O . ASP A 1 115 ? -13.127 5.056 -4.359 1.00 19.88 239 ASP A O 1
ATOM 840 N N . THR A 1 116 ? -13.070 6.026 -2.330 1.00 18.44 240 THR A N 1
ATOM 841 C CA . THR A 1 116 ? -14.510 6.144 -2.183 1.00 19.68 240 THR A CA 1
ATOM 842 C C . THR A 1 116 ? -15.048 7.480 -2.713 1.00 23.52 240 THR A C 1
ATOM 843 O O . THR A 1 116 ? -15.866 8.137 -2.064 1.00 27.13 240 THR A O 1
ATOM 847 N N . THR A 1 117 ? -14.589 7.874 -3.897 1.00 24.32 241 THR A N 1
ATOM 848 C CA . THR A 1 117 ? -15.050 9.105 -4.534 1.00 23.46 241 THR A CA 1
ATOM 849 C C . THR A 1 117 ? -16.246 8.807 -5.430 1.00 21.09 241 THR A C 1
ATOM 850 O O . THR A 1 117 ? -16.388 7.692 -5.939 1.00 20.96 241 THR A O 1
ATOM 854 N N . GLU A 1 118 ? -17.098 9.804 -5.631 1.00 21.05 242 GLU A N 1
ATOM 855 C CA . GLU A 1 118 ? -18.342 9.606 -6.361 1.00 21.54 242 GLU A CA 1
ATOM 856 C C . GLU A 1 118 ? -18.129 9.269 -7.825 1.00 21.57 242 GLU A C 1
ATOM 857 O O . GLU A 1 118 ? -19.056 8.840 -8.500 1.00 22.85 242 GLU A O 1
ATOM 863 N N . THR A 1 119 ? -16.913 9.473 -8.318 1.00 21.93 243 THR A N 1
ATOM 864 C CA . THR A 1 119 ? -16.580 9.095 -9.686 1.00 21.05 243 THR A CA 1
ATOM 865 C C . THR A 1 119 ? -16.098 7.647 -9.766 1.00 18.95 243 THR A C 1
ATOM 866 O O . THR A 1 119 ? -15.870 7.130 -10.851 1.00 22.42 243 THR A O 1
ATOM 870 N N . ASN A 1 120 ? -15.954 6.995 -8.617 1.00 17.26 244 ASN A N 1
ATOM 871 C CA . ASN A 1 120 ? -15.455 5.626 -8.569 1.00 16.00 244 ASN A CA 1
ATOM 872 C C . ASN A 1 120 ? -16.513 4.560 -8.278 1.00 15.95 244 ASN A C 1
ATOM 873 O O . ASN A 1 120 ? -16.190 3.387 -8.070 1.00 16.02 244 ASN A O 1
ATOM 878 N N . VAL A 1 121 ? -17.774 4.970 -8.243 1.00 16.80 245 VAL A N 1
ATOM 879 C CA . VAL A 1 121 ? -18.870 4.010 -8.177 1.00 17.42 245 VAL A CA 1
ATOM 880 C C . VAL A 1 121 ? -19.945 4.347 -9.207 1.00 17.44 245 VAL A C 1
ATOM 881 O O . VAL A 1 121 ? -20.174 5.511 -9.535 1.00 18.26 245 VAL A O 1
ATOM 885 N N . LEU A 1 122 ? -20.598 3.309 -9.712 1.00 17.01 246 LEU A N 1
ATOM 886 C CA . LEU A 1 122 ? -21.701 3.470 -10.642 1.00 16.03 246 LEU A CA 1
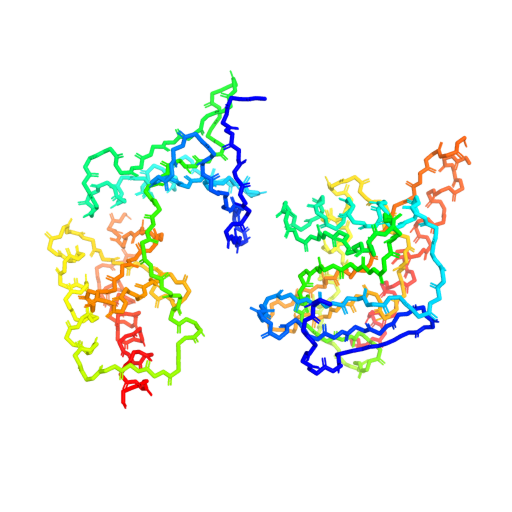ATOM 887 C C . LEU A 1 122 ? -22.993 3.004 -9.982 1.00 16.57 246 LEU A C 1
ATOM 888 O O . LEU A 1 122 ? -23.005 2.009 -9.257 1.00 18.53 246 LEU A O 1
ATOM 893 N N . TYR A 1 123 ? -24.077 3.729 -10.227 1.00 15.69 247 TYR A N 1
ATOM 894 C CA . TYR A 1 123 ? -25.394 3.315 -9.750 1.00 14.26 247 TYR A CA 1
ATOM 895 C C . TYR A 1 123 ? -26.202 2.692 -10.893 1.00 14.88 247 TYR A C 1
ATOM 896 O O . TYR A 1 123 ? -26.442 3.327 -11.917 1.00 13.77 247 TYR A O 1
ATOM 905 N N . ASP A 1 124 ? -26.579 1.432 -10.703 1.00 15.85 248 ASP A N 1
ATOM 906 C CA . ASP A 1 124 ? -27.449 0.705 -11.605 1.00 14.02 248 ASP A CA 1
ATOM 907 C C . ASP A 1 124 ? -28.851 0.924 -11.081 1.00 15.21 248 ASP A C 1
ATOM 908 O O . ASP A 1 124 ? -29.228 0.359 -10.060 1.00 16.57 248 ASP A O 1
ATOM 913 N N . ARG A 1 125 ? -29.622 1.759 -11.766 1.00 16.40 249 ARG A N 1
ATOM 914 C CA . ARG A 1 125 ? -30.912 2.196 -11.228 1.00 19.86 249 ARG A CA 1
ATOM 915 C C . ARG A 1 125 ? -32.001 1.123 -11.309 1.00 21.12 249 ARG A C 1
ATOM 916 O O . ARG A 1 125 ? -32.811 0.980 -10.391 1.00 23.07 249 ARG A O 1
ATOM 924 N N . ALA A 1 126 ? -31.995 0.363 -12.399 1.00 18.75 250 ALA A N 1
ATOM 925 C CA . ALA A 1 126 ? -32.896 -0.772 -12.561 1.00 18.07 250 ALA A CA 1
ATOM 926 C C . ALA A 1 126 ? -32.717 -1.785 -11.432 1.00 19.30 250 ALA A C 1
ATOM 927 O O . ALA A 1 126 ? -33.691 -2.245 -10.852 1.00 20.14 250 ALA A O 1
ATOM 929 N N . LYS A 1 127 ? -31.472 -2.114 -11.107 1.00 18.72 251 LYS A N 1
ATOM 930 C CA . LYS A 1 127 ? -31.185 -3.107 -10.073 1.00 18.07 251 LYS A CA 1
ATOM 931 C C . LYS A 1 127 ? -31.049 -2.521 -8.658 1.00 18.23 251 LYS A C 1
ATOM 932 O O . LYS A 1 127 ? -31.021 -3.270 -7.684 1.00 20.12 251 LYS A O 1
ATOM 938 N N . ASN A 1 128 ? -30.989 -1.198 -8.548 1.00 16.04 252 ASN A N 1
ATOM 939 C CA . ASN A 1 128 ? -30.685 -0.536 -7.279 1.00 16.58 252 ASN A CA 1
ATOM 940 C C . ASN A 1 128 ? -29.383 -1.052 -6.676 1.00 17.05 252 ASN A C 1
ATOM 941 O O . ASN A 1 128 ? -29.342 -1.462 -5.517 1.00 18.82 252 ASN A O 1
ATOM 946 N N . GLU A 1 129 ? -28.322 -1.046 -7.476 1.00 15.43 253 GLU A N 1
ATOM 947 C CA . GLU A 1 129 ? -27.018 -1.491 -7.015 1.00 14.91 253 GLU A CA 1
ATOM 948 C C . GLU A 1 129 ? -25.961 -0.443 -7.280 1.00 14.44 253 GLU A C 1
ATOM 949 O O . GLU A 1 129 ? -25.924 0.163 -8.344 1.00 15.27 253 GLU A O 1
ATOM 955 N N . PHE A 1 130 ? -25.089 -0.246 -6.302 1.00 15.81 254 PHE A N 1
ATOM 956 C CA . PHE A 1 130 ? -23.869 0.509 -6.506 1.00 15.56 254 PHE A CA 1
ATOM 957 C C . PHE A 1 130 ? -22.729 -0.468 -6.764 1.00 15.51 254 PHE A C 1
ATOM 958 O O . PHE A 1 130 ? -22.592 -1.480 -6.080 1.00 14.16 254 PHE A O 1
ATOM 966 N N . ASN A 1 131 ? -21.918 -0.165 -7.761 1.00 16.16 255 ASN A N 1
ATOM 967 C CA . ASN A 1 131 ? -20.775 -1.004 -8.086 1.00 16.92 255 ASN A CA 1
ATOM 968 C C . ASN A 1 131 ? -19.497 -0.168 -8.150 1.00 16.74 255 ASN A C 1
ATOM 969 O O . ASN A 1 131 ? -19.469 0.848 -8.834 1.00 18.15 255 ASN A O 1
ATOM 974 N N . PRO A 1 132 ? -18.437 -0.591 -7.432 1.00 16.24 256 PRO A N 1
ATOM 975 C CA . PRO A 1 132 ? -17.153 0.116 -7.476 1.00 15.25 256 PRO A CA 1
ATOM 976 C C . PRO A 1 132 ? -16.378 -0.181 -8.765 1.00 16.94 256 PRO A C 1
ATOM 977 O O . PRO A 1 132 ? -16.412 -1.305 -9.272 1.00 15.93 256 PRO A O 1
ATOM 981 N N . ILE A 1 133 ? -15.681 0.824 -9.279 1.00 19.09 257 ILE A N 1
ATOM 982 C CA . ILE A 1 133 ? -14.984 0.709 -10.556 1.00 22.83 257 ILE A CA 1
ATOM 983 C C . ILE A 1 133 ? -13.538 0.262 -10.363 1.00 27.11 257 ILE A C 1
ATOM 984 O O . ILE A 1 133 ? -13.170 -0.848 -10.742 1.00 33.09 257 ILE A O 1
ATOM 989 N N . ASP A 1 134 ? -12.731 1.135 -9.764 1.00 22.98 258 ASP A N 1
ATOM 990 C CA . ASP A 1 134 ? -11.349 0.836 -9.420 1.00 24.07 258 ASP A CA 1
ATOM 991 C C . ASP A 1 134 ? -11.240 0.487 -7.961 1.00 24.32 258 ASP A C 1
ATOM 992 O O . ASP A 1 134 ? -11.482 1.314 -7.087 1.00 26.63 258 ASP A O 1
ATOM 997 N N . ILE A 1 135 ? -10.831 -0.739 -7.703 1.00 21.77 259 ILE A N 1
ATOM 998 C CA . ILE A 1 135 ? -10.789 -1.229 -6.347 1.00 20.03 259 ILE A CA 1
ATOM 999 C C . ILE A 1 135 ? -9.364 -1.453 -5.861 1.00 22.51 259 ILE A C 1
ATOM 1000 O O . ILE A 1 135 ? -8.594 -2.189 -6.479 1.00 24.64 259 ILE A O 1
ATOM 1005 N N . SER A 1 136 ? -9.025 -0.784 -4.765 1.00 21.81 260 SER A N 1
ATOM 1006 C CA . SER A 1 136 ? -7.799 -1.042 -4.029 1.00 20.16 260 SER A CA 1
ATOM 1007 C C . SER A 1 136 ? -8.190 -1.145 -2.569 1.00 17.81 260 SER A C 1
ATOM 1008 O O . SER A 1 136 ? -9.261 -0.697 -2.190 1.00 17.49 260 SER A O 1
ATOM 1011 N N . SER A 1 137 ? -7.323 -1.733 -1.756 1.00 17.47 261 SER A N 1
ATOM 1012 C CA . SER A 1 137 ? -7.628 -1.973 -0.354 1.00 18.18 261 SER A CA 1
ATOM 1013 C C . SER A 1 137 ? -6.536 -1.434 0.565 1.00 21.46 261 SER A C 1
ATOM 1014 O O . SER A 1 137 ? -5.354 -1.502 0.243 1.00 23.60 261 SER A O 1
ATOM 1017 N N . TYR A 1 138 ? -6.934 -0.881 1.704 1.00 22.32 262 TYR A N 1
ATOM 1018 C CA . TYR A 1 138 ? -5.968 -0.551 2.745 1.00 20.96 262 TYR A CA 1
ATOM 1019 C C . TYR A 1 138 ? -5.356 -1.865 3.200 1.00 24.24 262 TYR A C 1
ATOM 1020 O O . TYR A 1 138 ? -6.051 -2.869 3.310 1.00 25.87 262 TYR A O 1
ATOM 1029 N N . ASN A 1 139 ? -4.058 -1.884 3.458 1.00 29.54 263 ASN A N 1
ATOM 1030 C CA . ASN A 1 139 ? -3.478 -3.079 4.056 1.00 35.32 263 ASN A CA 1
ATOM 1031 C C . ASN A 1 139 ? -2.264 -2.777 4.918 1.00 33.62 263 ASN A C 1
ATOM 1032 O O . ASN A 1 139 ? -1.628 -1.733 4.767 1.00 30.02 263 ASN A O 1
ATOM 1037 N N . VAL A 1 140 ? -1.969 -3.688 5.839 1.00 38.32 264 VAL A N 1
ATOM 1038 C CA . VAL A 1 140 ? -0.836 -3.534 6.743 1.00 45.56 264 VAL A CA 1
ATOM 1039 C C . VAL A 1 140 ? 0.454 -3.865 5.998 1.00 52.51 264 VAL A C 1
ATOM 1040 O O . VAL A 1 140 ? 0.580 -4.946 5.404 1.00 51.68 264 VAL A O 1
ATOM 1044 N N . SER A 1 141 ? 1.397 -2.925 6.007 1.00 60.62 265 SER A N 1
ATOM 1045 C CA . SER A 1 141 ? 2.696 -3.153 5.374 1.00 68.26 265 SER A CA 1
ATOM 1046 C C . SER A 1 141 ? 3.874 -2.869 6.320 1.00 77.12 265 SER A C 1
ATOM 1047 O O . SER A 1 141 ? 4.254 -1.711 6.551 1.00 81.86 265 SER A O 1
ATOM 1050 N N . TRP A 1 145 ? 1.013 3.264 7.307 1.00 43.85 269 TRP A N 1
ATOM 1051 C CA . TRP A 1 145 ? -0.300 2.761 7.699 1.00 41.21 269 TRP A CA 1
ATOM 1052 C C . TRP A 1 145 ? -0.259 1.812 8.904 1.00 36.71 269 TRP A C 1
ATOM 1053 O O . TRP A 1 145 ? 0.044 0.624 8.762 1.00 36.28 269 TRP A O 1
ATOM 1064 N N . SER A 1 146 ? -0.562 2.343 10.087 1.00 32.07 270 SER A N 1
ATOM 1065 C CA . SER A 1 146 ? -0.818 1.509 11.253 1.00 29.92 270 SER A CA 1
ATOM 1066 C C . SER A 1 146 ? -2.290 1.123 11.237 1.00 28.49 270 SER A C 1
ATOM 1067 O O . SER A 1 146 ? -3.100 1.792 10.592 1.00 29.58 270 SER A O 1
ATOM 1070 N N . GLU A 1 147 ? -2.629 0.047 11.943 1.00 23.88 271 GLU A N 1
ATOM 1071 C CA . GLU A 1 147 ? -4.005 -0.420 12.036 1.00 21.16 271 GLU A CA 1
ATOM 1072 C C . GLU A 1 147 ? -4.986 0.667 12.448 1.00 21.39 271 GLU A C 1
ATOM 1073 O O . GLU A 1 147 ? -6.063 0.767 11.876 1.00 22.73 271 GLU A O 1
ATOM 1079 N N . SER A 1 148 ? -4.615 1.484 13.430 1.00 21.85 272 SER A N 1
ATOM 1080 C CA . SER A 1 148 ? -5.497 2.539 13.931 1.00 25.04 272 SER A CA 1
ATOM 1081 C C . SER A 1 148 ? -5.691 3.668 12.920 1.00 26.12 272 SER A C 1
ATOM 1082 O O . SER A 1 148 ? -6.751 4.293 12.857 1.00 27.36 272 SER A O 1
ATOM 1085 N N . GLN A 1 149 ? -4.659 3.924 12.128 1.00 26.61 273 GLN A N 1
ATOM 1086 C CA . GLN A 1 149 ? -4.715 4.959 11.108 1.00 29.10 273 GLN A CA 1
ATOM 1087 C C . GLN A 1 149 ? -5.553 4.537 9.911 1.00 25.26 273 GLN A C 1
ATOM 1088 O O . GLN A 1 149 ? -6.317 5.334 9.378 1.00 27.08 273 GLN A O 1
ATOM 1094 N N . ILE A 1 150 ? -5.394 3.284 9.499 1.00 20.17 274 ILE A N 1
ATOM 1095 C CA . ILE A 1 150 ? -6.196 2.687 8.435 1.00 18.56 274 ILE A CA 1
ATOM 1096 C C . ILE A 1 150 ? -7.688 2.730 8.748 1.00 17.94 274 ILE A C 1
ATOM 1097 O O . ILE A 1 150 ? -8.496 3.105 7.906 1.00 18.79 274 ILE A O 1
ATOM 1102 N N . MET A 1 151 ? -8.045 2.357 9.970 1.00 17.93 275 MET A N 1
ATOM 1103 C CA . MET A 1 151 ? -9.437 2.341 10.392 1.00 17.16 275 MET A CA 1
ATOM 1104 C C . MET A 1 151 ? -10.057 3.721 10.350 1.00 16.64 275 MET A C 1
ATOM 1105 O O . MET A 1 151 ? -11.206 3.867 9.971 1.00 17.51 275 MET A O 1
ATOM 1110 N N . GLN A 1 152 ? -9.287 4.728 10.738 1.00 17.50 276 GLN A N 1
ATOM 1111 C CA . GLN A 1 152 ? -9.744 6.107 10.697 1.00 19.19 276 GLN A CA 1
ATOM 1112 C C . GLN A 1 152 ? -9.924 6.568 9.260 1.00 16.45 276 GLN A C 1
ATOM 1113 O O . GLN A 1 152 ? -10.924 7.175 8.912 1.00 17.95 276 GLN A O 1
ATOM 1119 N N . SER A 1 153 ? -8.931 6.277 8.433 1.00 15.82 277 SER A N 1
ATOM 1120 C CA A SER A 1 153 ? -8.958 6.665 7.032 0.50 15.40 277 SER A CA 1
ATOM 1121 C CA B SER A 1 153 ? -8.943 6.665 7.034 0.50 15.40 277 SER A CA 1
ATOM 1122 C C . SER A 1 153 ? -10.037 5.914 6.271 1.00 16.02 277 SER A C 1
ATOM 1123 O O . SER A 1 153 ? -10.705 6.482 5.418 1.00 18.67 277 SER A O 1
ATOM 1128 N N . TYR A 1 154 ? -10.216 4.633 6.579 1.00 15.22 278 TYR A N 1
ATOM 1129 C CA . TYR A 1 154 ? -11.269 3.865 5.927 1.00 13.48 278 TYR A CA 1
ATOM 1130 C C . TYR A 1 154 ? -12.638 4.374 6.349 1.00 14.05 278 TYR A C 1
ATOM 1131 O O . TYR A 1 154 ? -13.507 4.598 5.514 1.00 15.57 278 TYR A O 1
ATOM 1140 N N . HIS A 1 155 ? -12.819 4.566 7.651 1.00 13.83 279 HIS A N 1
ATOM 1141 C CA . HIS A 1 155 ? -14.044 5.148 8.171 1.00 14.39 279 HIS A CA 1
ATOM 1142 C C . HIS A 1 155 ? -14.408 6.445 7.448 1.00 15.62 279 HIS A C 1
ATOM 1143 O O . HIS A 1 155 ? -15.541 6.620 7.008 1.00 16.54 279 HIS A O 1
ATOM 1150 N N . GLY A 1 156 ? -13.440 7.350 7.336 1.00 15.45 280 GLY A N 1
ATOM 1151 C CA . GLY A 1 156 ? -13.670 8.648 6.737 1.00 14.21 280 GLY A CA 1
ATOM 1152 C C . GLY A 1 156 ? -14.194 8.572 5.321 1.00 14.17 280 GLY A C 1
ATOM 1153 O O . GLY A 1 156 ? -15.128 9.277 4.956 1.00 15.61 280 GLY A O 1
ATOM 1154 N N . GLY A 1 157 ? -13.592 7.707 4.520 1.00 14.63 281 GLY A N 1
ATOM 1155 C CA . GLY A 1 157 ? -13.998 7.556 3.140 1.00 15.04 281 GLY A CA 1
ATOM 1156 C C . GLY A 1 157 ? -15.373 6.929 2.985 1.00 15.18 281 GLY A C 1
ATOM 1157 O O . GLY A 1 157 ? -16.175 7.369 2.168 1.00 15.16 281 GLY A O 1
ATOM 1158 N N . LYS A 1 158 ? -15.632 5.890 3.772 1.00 14.12 282 LYS A N 1
ATOM 1159 C CA . LYS A 1 158 ? -16.885 5.147 3.724 1.00 14.73 282 LYS A CA 1
ATOM 1160 C C . LYS A 1 158 ? -18.061 6.027 4.125 1.00 15.97 282 LYS A C 1
ATOM 1161 O O . LYS A 1 158 ? -19.105 6.008 3.481 1.00 17.28 282 LYS A O 1
ATOM 1167 N N . GLN A 1 159 ? -17.884 6.812 5.179 1.00 15.97 283 GLN A N 1
ATOM 1168 C CA . GLN A 1 159 ? -18.945 7.698 5.628 1.00 17.15 283 GLN A CA 1
ATOM 1169 C C . GLN A 1 159 ? -19.142 8.887 4.679 1.00 17.02 283 GLN A C 1
ATOM 1170 O O . GLN A 1 159 ? -20.265 9.334 4.463 1.00 18.11 283 GLN A O 1
ATOM 1176 N N . ASP A 1 160 ? -18.054 9.387 4.103 1.00 17.64 284 ASP A N 1
ATOM 1177 C CA . ASP A 1 160 ? -18.145 10.434 3.089 1.00 17.50 284 ASP A CA 1
ATOM 1178 C C . ASP A 1 160 ? -19.015 9.992 1.906 1.00 15.78 284 ASP A C 1
ATOM 1179 O O . ASP A 1 160 ? -19.951 10.688 1.537 1.00 15.78 284 ASP A O 1
ATOM 1184 N N . LEU A 1 161 ? -18.703 8.837 1.318 1.00 15.49 285 LEU A N 1
ATOM 1185 C CA . LEU A 1 161 ? -19.440 8.343 0.150 1.00 15.75 285 LEU A CA 1
ATOM 1186 C C . LEU A 1 161 ? -20.914 8.071 0.460 1.00 16.83 285 LEU A C 1
ATOM 1187 O O . LEU A 1 161 ? -21.795 8.338 -0.364 1.00 17.71 285 LEU A O 1
ATOM 1192 N N . ILE A 1 162 ? -21.170 7.544 1.654 1.00 18.07 286 ILE A N 1
ATOM 1193 C CA . ILE A 1 162 ? -22.524 7.344 2.140 1.00 17.42 286 ILE A CA 1
ATOM 1194 C C . ILE A 1 162 ? -23.249 8.689 2.236 1.00 17.31 286 ILE A C 1
ATOM 1195 O O . ILE A 1 162 ? -24.421 8.781 1.878 1.00 17.60 286 ILE A O 1
ATOM 1200 N N . SER A 1 163 ? -22.538 9.731 2.675 1.00 19.31 287 SER A N 1
ATOM 1201 C CA A SER A 1 163 ? -23.109 11.076 2.758 0.70 20.03 287 SER A CA 1
ATOM 1202 C CA B SER A 1 163 ? -23.103 11.076 2.759 0.30 20.08 287 SER A CA 1
ATOM 1203 C C . SER A 1 163 ? -23.512 11.600 1.382 1.00 19.46 287 SER A C 1
ATOM 1204 O O . SER A 1 163 ? -24.566 12.213 1.230 1.00 19.33 287 SER A O 1
ATOM 1209 N N . VAL A 1 164 ? -22.666 11.352 0.383 1.00 19.43 288 VAL A N 1
ATOM 1210 C CA . VAL A 1 164 ? -22.934 11.753 -0.997 1.00 17.96 288 VAL A CA 1
ATOM 1211 C C . VAL A 1 164 ? -24.243 11.141 -1.484 1.00 18.50 288 VAL A C 1
ATOM 1212 O O . VAL A 1 164 ? -25.056 11.823 -2.110 1.00 20.87 288 VAL A O 1
ATOM 1216 N N . VAL A 1 165 ? -24.449 9.864 -1.174 1.00 16.12 289 VAL A N 1
ATOM 1217 C CA . VAL A 1 165 ? -25.646 9.139 -1.583 1.00 15.13 289 VAL A CA 1
ATOM 1218 C C . VAL A 1 165 ? -26.894 9.624 -0.846 1.00 15.84 289 VAL A C 1
ATOM 1219 O O . VAL A 1 165 ? -27.904 9.941 -1.456 1.00 17.74 289 VAL A O 1
ATOM 1223 N N . LEU A 1 166 ? -26.811 9.701 0.471 1.00 17.12 290 LEU A N 1
ATOM 1224 C CA . LEU A 1 166 ? -27.968 10.022 1.291 1.00 18.97 290 LEU A CA 1
ATOM 1225 C C . LEU A 1 166 ? -28.532 11.417 1.018 1.00 21.09 290 LEU A C 1
ATOM 1226 O O . LEU A 1 166 ? -29.723 11.665 1.199 1.00 21.31 290 LEU A O 1
ATOM 1231 N N . SER A 1 167 ? -27.663 12.323 0.589 1.00 23.21 291 SER A N 1
ATOM 1232 C CA . SER A 1 167 ? -28.051 13.700 0.303 1.00 25.40 291 SER A CA 1
ATOM 1233 C C . SER A 1 167 ? -28.796 13.843 -1.030 1.00 28.32 291 SER A C 1
ATOM 1234 O O . SER A 1 167 ? -29.327 14.912 -1.341 1.00 30.97 291 SER A O 1
ATOM 1237 N N . LYS A 1 168 ? -28.833 12.764 -1.808 1.00 25.20 292 LYS A N 1
ATOM 1238 C CA . LYS A 1 168 ? -29.601 12.730 -3.047 1.00 22.87 292 LYS A CA 1
ATOM 1239 C C . LYS A 1 168 ? -30.997 12.146 -2.838 1.00 23.04 292 LYS A C 1
ATOM 1240 O O . LYS A 1 168 ? -31.786 12.077 -3.771 1.00 21.00 292 LYS A O 1
ATOM 1246 N N . ILE A 1 169 ? -31.291 11.721 -1.613 1.00 26.01 293 ILE A N 1
ATOM 1247 C CA . ILE A 1 169 ? -32.563 11.078 -1.302 1.00 27.84 293 ILE A CA 1
ATOM 1248 C C . ILE A 1 169 ? -33.569 12.079 -0.735 1.00 31.80 293 ILE A C 1
ATOM 1249 O O . ILE A 1 169 ? -33.220 12.979 0.032 1.00 34.04 293 ILE A O 1
ATOM 1255 N N . LEU B 1 8 ? -27.265 19.689 -35.034 1.00 67.28 132 LEU B N 1
ATOM 1256 C CA . LEU B 1 8 ? -27.456 18.358 -34.475 1.00 66.61 132 LEU B CA 1
ATOM 1257 C C . LEU B 1 8 ? -27.057 18.363 -33.006 1.00 63.20 132 LEU B C 1
ATOM 1258 O O . LEU B 1 8 ? -27.783 17.853 -32.150 1.00 63.56 132 LEU B O 1
ATOM 1263 N N . SER B 1 9 ? -25.898 18.949 -32.730 1.00 58.30 133 SER B N 1
ATOM 1264 C CA . SER B 1 9 ? -25.406 19.100 -31.371 1.00 50.39 133 SER B CA 1
ATOM 1265 C C . SER B 1 9 ? -26.283 20.086 -30.591 1.00 42.93 133 SER B C 1
ATOM 1266 O O . SER B 1 9 ? -26.825 21.034 -31.156 1.00 42.23 133 SER B O 1
ATOM 1269 N N . VAL B 1 10 ? -26.423 19.850 -29.291 1.00 35.12 134 VAL B N 1
ATOM 1270 C CA . VAL B 1 10 ? -27.256 20.687 -28.437 1.00 29.70 134 VAL B CA 1
ATOM 1271 C C . VAL B 1 10 ? -26.384 21.599 -27.592 1.00 28.01 134 VAL B C 1
ATOM 1272 O O . VAL B 1 10 ? -25.505 21.123 -26.882 1.00 29.94 134 VAL B O 1
ATOM 1276 N N . PRO B 1 11 ? -26.610 22.918 -27.674 1.00 24.99 135 PRO B N 1
ATOM 1277 C CA . PRO B 1 11 ? -25.807 23.857 -26.887 1.00 25.34 135 PRO B CA 1
ATOM 1278 C C . PRO B 1 11 ? -26.403 24.191 -25.517 1.00 27.74 135 PRO B C 1
ATOM 1279 O O . PRO B 1 11 ? -27.606 24.433 -25.386 1.00 30.12 135 PRO B O 1
ATOM 1283 N N . GLY B 1 12 ? -25.545 24.192 -24.503 1.00 26.58 136 GLY B N 1
ATOM 1284 C CA . GLY B 1 12 ? -25.883 24.737 -23.206 1.00 25.48 136 GLY B CA 1
ATOM 1285 C C . GLY B 1 12 ? -25.421 26.182 -23.186 1.00 25.75 136 GLY B C 1
ATOM 1286 O O . GLY B 1 12 ? -25.617 26.910 -24.157 1.00 25.96 136 GLY B O 1
ATOM 1287 N N . ASN B 1 13 ? -24.797 26.608 -22.097 1.00 24.98 137 ASN B N 1
ATOM 1288 C CA . ASN B 1 13 ? -24.344 27.991 -22.008 1.00 27.21 137 ASN B CA 1
ATOM 1289 C C . ASN B 1 13 ? -23.121 28.286 -22.882 1.00 24.94 137 ASN B C 1
ATOM 1290 O O . ASN B 1 13 ? -22.380 27.380 -23.251 1.00 23.72 137 ASN B O 1
ATOM 1295 N N . VAL B 1 14 ? -22.926 29.556 -23.221 1.00 23.97 138 VAL B N 1
ATOM 1296 C CA . VAL B 1 14 ? -21.716 29.977 -23.910 1.00 23.14 138 VAL B CA 1
ATOM 1297 C C . VAL B 1 14 ? -20.605 30.153 -22.879 1.00 24.48 138 VAL B C 1
ATOM 1298 O O . VAL B 1 14 ? -20.739 30.934 -21.941 1.00 25.12 138 VAL B O 1
ATOM 1302 N N . ILE B 1 15 ? -19.524 29.397 -23.034 1.00 24.55 139 ILE B N 1
ATOM 1303 C CA . ILE B 1 15 ? -18.409 29.481 -22.096 1.00 24.87 139 ILE B CA 1
ATOM 1304 C C . ILE B 1 15 ? -17.299 30.364 -22.643 1.00 24.11 139 ILE B C 1
ATOM 1305 O O . ILE B 1 15 ? -16.373 30.734 -21.918 1.00 27.47 139 ILE B O 1
ATOM 1310 N N . GLY B 1 16 ? -17.404 30.711 -23.921 1.00 21.18 140 GLY B N 1
ATOM 1311 C CA . GLY B 1 16 ? -16.449 31.612 -24.528 1.00 21.11 140 GLY B CA 1
ATOM 1312 C C . GLY B 1 16 ? -16.686 31.869 -25.999 1.00 20.98 140 GLY B C 1
ATOM 1313 O O . GLY B 1 16 ? -17.564 31.283 -26.624 1.00 20.50 140 GLY B O 1
ATOM 1314 N N . LYS B 1 17 ? -15.886 32.768 -26.550 1.00 23.01 141 LYS B N 1
ATOM 1315 C CA . LYS B 1 17 ? -15.958 33.094 -27.960 1.00 25.57 141 LYS B CA 1
ATOM 1316 C C . LYS B 1 17 ? -14.681 33.795 -28.369 1.00 26.73 141 LYS B C 1
ATOM 1317 O O . LYS B 1 17 ? -13.887 34.207 -27.523 1.00 28.00 141 LYS B O 1
ATOM 1323 N N . GLY B 1 18 ? -14.488 33.923 -29.673 1.00 27.14 142 GLY B N 1
ATOM 1324 C CA . GLY B 1 18 ? -13.318 34.576 -30.215 1.00 28.06 142 GLY B CA 1
ATOM 1325 C C . GLY B 1 18 ? -13.715 35.095 -31.569 1.00 31.17 142 GLY B C 1
ATOM 1326 O O . GLY B 1 18 ? -14.907 35.183 -31.866 1.00 33.61 142 GLY B O 1
ATOM 1327 N N . GLY B 1 19 ? -12.731 35.424 -32.397 1.00 31.75 143 GLY B N 1
ATOM 1328 C CA . GLY B 1 19 ? -13.012 35.956 -33.716 1.00 34.14 143 GLY B CA 1
ATOM 1329 C C . GLY B 1 19 ? -13.419 34.893 -34.717 1.00 37.06 143 GLY B C 1
ATOM 1330 O O . GLY B 1 19 ? -13.957 35.209 -35.778 1.00 37.80 143 GLY B O 1
ATOM 1331 N N . ASN B 1 20 ? -13.178 33.632 -34.362 1.00 38.26 144 ASN B N 1
ATOM 1332 C CA . ASN B 1 20 ? -13.395 32.508 -35.266 1.00 38.02 144 ASN B CA 1
ATOM 1333 C C . ASN B 1 20 ? -14.531 31.579 -34.854 1.00 31.25 144 ASN B C 1
ATOM 1334 O O . ASN B 1 20 ? -15.129 30.919 -35.690 1.00 31.38 144 ASN B O 1
ATOM 1339 N N . ALA B 1 21 ? -14.817 31.509 -33.563 1.00 26.25 145 ALA B N 1
ATOM 1340 C CA . ALA B 1 21 ? -15.742 30.510 -33.061 1.00 20.93 145 ALA B CA 1
ATOM 1341 C C . ALA B 1 21 ? -16.441 30.931 -31.782 1.00 21.41 145 ALA B C 1
ATOM 1342 O O . ALA B 1 21 ? -15.965 31.791 -31.044 1.00 21.11 145 ALA B O 1
ATOM 1344 N N . VAL B 1 22 ? -17.588 30.309 -31.540 1.00 21.51 146 VAL B N 1
ATOM 1345 C CA . VAL B 1 22 ? -18.304 30.420 -30.279 1.00 18.82 146 VAL B CA 1
ATOM 1346 C C . VAL B 1 22 ? -18.250 29.063 -29.586 1.00 16.48 146 VAL B C 1
ATOM 1347 O O . VAL B 1 22 ? -18.598 28.051 -30.183 1.00 16.80 146 VAL B O 1
ATOM 1351 N N . VAL B 1 23 ? -17.796 29.046 -28.338 1.00 17.86 147 VAL B N 1
ATOM 1352 C CA . VAL B 1 23 ? -17.654 27.804 -27.574 1.00 19.70 147 VAL B CA 1
ATOM 1353 C C . VAL B 1 23 ? -18.806 27.584 -26.583 1.00 18.89 147 VAL B C 1
ATOM 1354 O O . VAL B 1 23 ? -18.930 28.301 -25.598 1.00 19.55 147 VAL B O 1
ATOM 1358 N N . TYR B 1 24 ? -19.644 26.589 -26.854 1.00 18.48 148 TYR B N 1
ATOM 1359 C CA . TYR B 1 24 ? -20.777 26.269 -25.997 1.00 18.45 148 TYR B CA 1
ATOM 1360 C C . TYR B 1 24 ? -20.433 25.080 -25.095 1.00 19.74 148 TYR B C 1
ATOM 1361 O O . TYR B 1 24 ? -19.596 24.253 -25.451 1.00 19.55 148 TYR B O 1
ATOM 1370 N N . GLU B 1 25 ? -21.086 24.986 -23.939 1.00 19.78 149 GLU B N 1
ATOM 1371 C CA . GLU B 1 25 ? -21.122 23.731 -23.207 1.00 20.08 149 GLU B CA 1
ATOM 1372 C C . GLU B 1 25 ? -21.858 22.723 -24.074 1.00 18.22 149 GLU B C 1
ATOM 1373 O O . GLU B 1 25 ? -22.818 23.080 -24.754 1.00 19.61 149 GLU B O 1
ATOM 1379 N N . ASP B 1 26 ? -21.422 21.469 -24.048 1.00 16.80 150 ASP B N 1
ATOM 1380 C CA . ASP B 1 26 ? -22.189 20.387 -24.646 1.00 20.55 150 ASP B CA 1
ATOM 1381 C C . ASP B 1 26 ? -23.303 20.043 -23.661 1.00 23.57 150 ASP B C 1
ATOM 1382 O O . ASP B 1 26 ? -23.034 19.558 -22.565 1.00 25.04 150 ASP B O 1
ATOM 1387 N N . ALA B 1 27 ? -24.550 20.307 -24.037 1.00 24.90 151 ALA B N 1
ATOM 1388 C CA . ALA B 1 27 ? -25.671 20.089 -23.125 1.00 26.59 151 ALA B CA 1
ATOM 1389 C C . ALA B 1 27 ? -25.909 18.605 -22.860 1.00 31.17 151 ALA B C 1
ATOM 1390 O O . ALA B 1 27 ? -26.529 18.233 -21.863 1.00 35.81 151 ALA B O 1
ATOM 1392 N N . GLU B 1 28 ? -25.393 17.760 -23.744 1.00 30.97 152 GLU B N 1
ATOM 1393 C CA . GLU B 1 28 ? -25.580 16.318 -23.621 1.00 32.01 152 GLU B CA 1
ATOM 1394 C C . GLU B 1 28 ? -24.411 15.631 -22.914 1.00 32.44 152 GLU B C 1
ATOM 1395 O O . GLU B 1 28 ? -24.512 14.471 -22.516 1.00 36.61 152 GLU B O 1
ATOM 1401 N N . ASP B 1 29 ? -23.302 16.344 -22.765 1.00 27.76 153 ASP B N 1
ATOM 1402 C CA . ASP B 1 29 ? -22.149 15.812 -22.051 1.00 27.32 153 ASP B CA 1
ATOM 1403 C C . ASP B 1 29 ? -21.449 16.947 -21.344 1.00 27.11 153 ASP B C 1
ATOM 1404 O O . ASP B 1 29 ? -20.872 17.819 -21.979 1.00 29.07 153 ASP B O 1
ATOM 1409 N N . ALA B 1 30 ? -21.488 16.932 -20.023 1.00 26.86 154 ALA B N 1
ATOM 1410 C CA . ALA B 1 30 ? -20.945 18.038 -19.254 1.00 27.50 154 ALA B CA 1
ATOM 1411 C C . ALA B 1 30 ? -19.411 18.032 -19.235 1.00 26.22 154 ALA B C 1
ATOM 1412 O O . ALA B 1 30 ? -18.781 18.986 -18.775 1.00 27.27 154 ALA B O 1
ATOM 1414 N N . THR B 1 31 ? -18.813 16.964 -19.752 1.00 24.51 155 THR B N 1
ATOM 1415 C CA . THR B 1 31 ? -17.361 16.886 -19.815 1.00 23.55 155 THR B CA 1
ATOM 1416 C C . THR B 1 31 ? -16.826 17.498 -21.114 1.00 23.36 155 THR B C 1
ATOM 1417 O O . THR B 1 31 ? -15.615 17.614 -21.295 1.00 23.63 155 THR B O 1
ATOM 1421 N N . LYS B 1 32 ? -17.742 17.909 -21.994 1.00 22.81 156 LYS B N 1
ATOM 1422 C CA . LYS B 1 32 ? -17.405 18.370 -23.345 1.00 20.03 156 LYS B CA 1
ATOM 1423 C C . LYS B 1 32 ? -17.841 19.804 -23.642 1.00 20.92 156 LYS B C 1
ATOM 1424 O O . LYS B 1 32 ? -18.732 20.344 -22.987 1.00 20.24 156 LYS B O 1
ATOM 1430 N N . VAL B 1 33 ? -17.194 20.410 -24.636 1.00 22.77 157 VAL B N 1
ATOM 1431 C CA . VAL B 1 33 ? -17.631 21.693 -25.192 1.00 22.33 157 VAL B CA 1
ATOM 1432 C C . VAL B 1 33 ? -17.846 21.571 -26.701 1.00 20.19 157 VAL B C 1
ATOM 1433 O O . VAL B 1 33 ? -17.351 20.636 -27.334 1.00 19.20 157 VAL B O 1
ATOM 1437 N N . LEU B 1 34 ? -18.601 22.509 -27.264 1.00 19.71 158 LEU B N 1
ATOM 1438 C CA . LEU B 1 34 ? -18.815 22.570 -28.701 1.00 20.03 158 LEU B CA 1
ATOM 1439 C C . LEU B 1 34 ? -18.244 23.878 -29.242 1.00 20.39 158 LEU B C 1
ATOM 1440 O O . LEU B 1 34 ? -18.866 24.923 -29.107 1.00 19.03 158 LEU B O 1
ATOM 1445 N N . LYS B 1 35 ? -17.052 23.811 -29.827 1.00 21.35 159 LYS B N 1
ATOM 1446 C CA A LYS B 1 35 ? -16.445 24.958 -30.467 0.50 20.58 159 LYS B CA 1
ATOM 1447 C CA B LYS B 1 35 ? -16.451 24.969 -30.478 0.50 20.58 159 LYS B CA 1
ATOM 1448 C C . LYS B 1 35 ? -16.956 25.085 -31.901 1.00 19.86 159 LYS B C 1
ATOM 1449 O O . LYS B 1 35 ? -16.489 24.386 -32.791 1.00 18.79 159 LYS B O 1
ATOM 1460 N N . MET B 1 36 ? -17.918 25.984 -32.106 1.00 18.56 160 MET B N 1
ATOM 1461 C CA . MET B 1 36 ? -18.576 26.152 -33.406 1.00 18.08 160 MET B CA 1
ATOM 1462 C C . MET B 1 36 ? -18.025 27.341 -34.171 1.00 20.34 160 MET B C 1
ATOM 1463 O O . MET B 1 36 ? -18.077 28.480 -33.703 1.00 20.70 160 MET B O 1
ATOM 1468 N N . PHE B 1 37 ? -17.511 27.059 -35.364 1.00 22.35 161 PHE B N 1
ATOM 1469 C CA . PHE B 1 37 ? -16.834 28.062 -36.187 1.00 24.44 161 PHE B CA 1
ATOM 1470 C C . PHE B 1 37 ? -17.814 29.061 -36.816 1.00 27.35 161 PHE B C 1
ATOM 1471 O O . PHE B 1 37 ? -18.828 28.674 -37.399 1.00 25.25 161 PHE B O 1
ATOM 1479 N N . THR B 1 38 ? -17.494 30.346 -36.691 1.00 34.18 162 THR B N 1
ATOM 1480 C CA . THR B 1 38 ? -18.336 31.421 -37.209 1.00 41.96 162 THR B CA 1
ATOM 1481 C C . THR B 1 38 ? -17.739 32.022 -38.479 1.00 50.36 162 THR B C 1
ATOM 1482 O O . THR B 1 38 ? -18.113 33.119 -38.896 1.00 54.01 162 THR B O 1
ATOM 1486 N N . THR B 1 39 ? -16.809 31.286 -39.082 1.00 55.77 163 THR B N 1
ATOM 1487 C CA . THR B 1 39 ? -16.210 31.645 -40.364 1.00 59.66 163 THR B CA 1
ATOM 1488 C C . THR B 1 39 ? -15.331 30.486 -40.828 1.00 59.84 163 THR B C 1
ATOM 14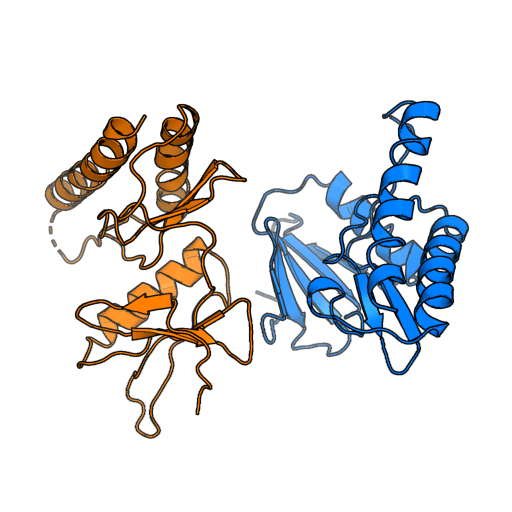89 O O . THR B 1 39 ? -14.784 29.762 -39.997 1.00 59.60 163 THR B O 1
ATOM 1493 N N . SER B 1 40 ? -15.200 30.311 -42.144 1.00 59.60 164 SER B N 1
ATOM 1494 C CA . SER B 1 40 ? -14.459 29.177 -42.721 1.00 57.72 164 SER B CA 1
ATOM 1495 C C . SER B 1 40 ? -13.058 28.969 -42.127 1.00 49.78 164 SER B C 1
ATOM 1496 O O . SER B 1 40 ? -12.360 29.927 -41.790 1.00 46.03 164 SER B O 1
ATOM 1499 N N . GLN B 1 41 ? -12.665 27.704 -42.002 1.00 46.05 165 GLN B N 1
ATOM 1500 C CA . GLN B 1 41 ? -11.375 27.335 -41.425 1.00 41.56 165 GLN B CA 1
ATOM 1501 C C . GLN B 1 41 ? -10.609 26.419 -42.377 1.00 38.93 165 GLN B C 1
ATOM 1502 O O . GLN B 1 41 ? -11.211 25.721 -43.193 1.00 38.55 165 GLN B O 1
ATOM 1508 N N . SER B 1 42 ? -9.284 26.423 -42.283 1.00 38.06 166 SER B N 1
ATOM 1509 C CA . SER B 1 42 ? -8.482 25.496 -43.073 1.00 38.98 166 SER B CA 1
ATOM 1510 C C . SER B 1 42 ? -8.618 24.084 -42.495 1.00 38.77 166 SER B C 1
ATOM 1511 O O . SER B 1 42 ? -8.307 23.863 -41.319 1.00 40.96 166 SER B O 1
ATOM 1514 N N . ASN B 1 43 ? -9.103 23.145 -43.314 1.00 36.17 167 ASN B N 1
ATOM 1515 C CA . ASN B 1 43 ? -9.296 21.752 -42.893 1.00 36.53 167 ASN B CA 1
ATOM 1516 C C . ASN B 1 43 ? -8.034 21.154 -42.275 1.00 37.25 167 ASN B C 1
ATOM 1517 O O . ASN B 1 43 ? -8.100 20.347 -41.344 1.00 36.59 167 ASN B O 1
ATOM 1522 N N . GLU B 1 44 ? -6.887 21.555 -42.818 1.00 36.74 168 GLU B N 1
ATOM 1523 C CA . GLU B 1 44 ? -5.588 21.039 -42.416 1.00 33.78 168 GLU B CA 1
ATOM 1524 C C . GLU B 1 44 ? -5.199 21.618 -41.058 1.00 32.63 168 GLU B C 1
ATOM 1525 O O . GLU B 1 44 ? -4.523 20.964 -40.266 1.00 30.51 168 GLU B O 1
ATOM 1531 N N . GLU B 1 45 ? -5.637 22.847 -40.795 1.00 35.23 169 GLU B N 1
ATOM 1532 C CA . GLU B 1 45 ? -5.361 23.512 -39.522 1.00 37.39 169 GLU B CA 1
ATOM 1533 C C . GLU B 1 45 ? -6.198 22.912 -38.380 1.00 35.76 169 GLU B C 1
ATOM 1534 O O . GLU B 1 45 ? -5.685 22.675 -37.281 1.00 35.85 169 GLU B O 1
ATOM 1537 N N . VAL B 1 46 ? -7.477 22.654 -38.651 1.00 31.41 170 VAL B N 1
ATOM 1538 C CA . VAL B 1 46 ? -8.363 22.019 -37.678 1.00 26.53 170 VAL B CA 1
ATOM 1539 C C . VAL B 1 46 ? -7.970 20.560 -37.407 1.00 27.15 170 VAL B C 1
ATOM 1540 O O . VAL B 1 46 ? -7.916 20.135 -36.254 1.00 28.53 170 VAL B O 1
ATOM 1544 N N . THR B 1 47 ? -7.694 19.794 -38.461 1.00 26.14 171 THR B N 1
ATOM 1545 C CA . THR B 1 47 ? -7.243 18.410 -38.295 1.00 25.22 171 THR B CA 1
ATOM 1546 C C . THR B 1 47 ? -6.009 18.314 -37.396 1.00 23.49 171 THR B C 1
ATOM 1547 O O . THR B 1 47 ? -5.953 17.468 -36.506 1.00 23.73 171 THR B O 1
ATOM 1551 N N . SER B 1 48 ? -5.029 19.186 -37.626 1.00 23.50 172 SER B N 1
ATOM 1552 C CA . SER B 1 48 ? -3.832 19.246 -36.785 1.00 25.41 172 SER B CA 1
ATOM 1553 C C . SER B 1 48 ? -4.168 19.573 -35.333 1.00 23.90 172 SER B C 1
ATOM 1554 O O . SER B 1 48 ? -3.696 18.916 -34.411 1.00 25.80 172 SER B O 1
ATOM 1557 N N . GLU B 1 49 ? -4.992 20.592 -35.149 1.00 22.21 173 GLU B N 1
ATOM 1558 C CA . GLU B 1 49 ? -5.424 21.044 -33.839 1.00 23.13 173 GLU B CA 1
ATOM 1559 C C . GLU B 1 49 ? -6.152 19.927 -33.080 1.00 21.54 173 GLU B C 1
ATOM 1560 O O . GLU B 1 49 ? -5.956 19.767 -31.877 1.00 22.45 173 GLU B O 1
ATOM 1566 N N . VAL B 1 50 ? -6.973 19.149 -33.788 1.00 19.96 174 VAL B N 1
ATOM 1567 C CA . VAL B 1 50 ? -7.658 17.993 -33.195 1.00 19.62 174 VAL B CA 1
ATOM 1568 C C . VAL B 1 50 ? -6.689 16.871 -32.796 1.00 20.73 174 VAL B C 1
ATOM 1569 O O . VAL B 1 50 ? -6.812 16.286 -31.717 1.00 21.78 174 VAL B O 1
ATOM 1573 N N . ARG B 1 51 ? -5.723 16.581 -33.660 1.00 20.47 175 ARG B N 1
ATOM 1574 C CA . ARG B 1 51 ? -4.752 15.524 -33.396 1.00 21.77 175 ARG B CA 1
ATOM 1575 C C . ARG B 1 51 ? -3.822 15.867 -32.241 1.00 19.00 175 ARG B C 1
ATOM 1576 O O . ARG B 1 51 ? -3.501 15.007 -31.426 1.00 19.59 175 ARG B O 1
ATOM 1584 N N . CYS B 1 52 ? -3.396 17.122 -32.170 1.00 18.94 176 CYS B N 1
ATOM 1585 C CA . CYS B 1 52 ? -2.583 17.593 -31.055 1.00 17.95 176 CYS B CA 1
ATOM 1586 C C . CYS B 1 52 ? -3.323 17.512 -29.714 1.00 19.18 176 CYS B C 1
ATOM 1587 O O . CYS B 1 52 ? -2.732 17.134 -28.706 1.00 21.23 176 CYS B O 1
ATOM 1590 N N . PHE B 1 53 ? -4.610 17.862 -29.712 1.00 17.41 177 PHE B N 1
ATOM 1591 C CA . PHE B 1 53 ? -5.453 17.810 -28.509 1.00 16.64 177 PHE B CA 1
ATOM 1592 C C . PHE B 1 53 ? -5.579 16.379 -27.969 1.00 18.60 177 PHE B C 1
ATOM 1593 O O . PHE B 1 53 ? -5.448 16.154 -26.770 1.00 20.24 177 PHE B O 1
ATOM 1601 N N . ASN B 1 54 ? -5.829 15.417 -28.858 1.00 20.73 178 ASN B N 1
ATOM 1602 C CA . ASN B 1 54 ? -5.862 13.998 -28.492 1.00 19.49 178 ASN B CA 1
ATOM 1603 C C . ASN B 1 54 ? -4.485 13.467 -28.078 1.00 21.67 178 ASN B C 1
ATOM 1604 O O . ASN B 1 54 ? -4.374 12.662 -27.157 1.00 22.09 178 ASN B O 1
ATOM 1609 N N . GLN B 1 55 ? -3.445 13.913 -28.777 1.00 22.45 179 GLN B N 1
ATOM 1610 C CA . GLN B 1 55 ? -2.066 13.561 -28.449 1.00 24.39 179 GLN B CA 1
ATOM 1611 C C . GLN B 1 55 ? -1.725 13.979 -27.021 1.00 22.25 179 GLN B C 1
ATOM 1612 O O . GLN B 1 55 ? -1.182 13.196 -26.245 1.00 22.75 179 GLN B O 1
ATOM 1618 N N . TYR B 1 56 ? -2.062 15.216 -26.678 1.00 20.43 180 TYR B N 1
ATOM 1619 C CA . TYR B 1 56 ? -1.743 15.757 -25.367 1.00 19.56 180 TYR B CA 1
ATOM 1620 C C . TYR B 1 56 ? -2.656 15.222 -24.261 1.00 18.94 180 TYR B C 1
ATOM 1621 O O . TYR B 1 56 ? -2.174 14.831 -23.198 1.00 19.15 180 TYR B O 1
ATOM 1630 N N . TYR B 1 57 ? -3.965 15.203 -24.516 1.00 18.67 181 TYR B N 1
ATOM 1631 C CA . TYR B 1 57 ? -4.952 14.854 -23.494 1.00 18.47 181 TYR B CA 1
ATOM 1632 C C . TYR B 1 57 ? -5.430 13.386 -23.505 1.00 19.78 181 TYR B C 1
ATOM 1633 O O . TYR B 1 57 ? -6.044 12.936 -22.539 1.00 19.67 181 TYR B O 1
ATOM 1642 N N . GLY B 1 58 ? -5.157 12.653 -24.585 1.00 20.42 182 GLY B N 1
ATOM 1643 C CA . GLY B 1 58 ? -5.565 11.260 -24.689 1.00 19.49 182 GLY B CA 1
ATOM 1644 C C . GLY B 1 58 ? -6.609 11.049 -25.774 1.00 21.30 182 GLY B C 1
ATOM 1645 O O . GLY B 1 58 ? -7.223 12.003 -26.245 1.00 22.20 182 GLY B O 1
ATOM 1646 N N . ALA B 1 59 ? -6.822 9.803 -26.179 1.00 20.17 183 ALA B N 1
ATOM 1647 C CA . ALA B 1 59 ? -7.795 9.517 -27.227 1.00 18.87 183 ALA B CA 1
ATOM 1648 C C . ALA B 1 59 ? -9.205 9.942 -26.833 1.00 18.59 183 ALA B C 1
ATOM 1649 O O . ALA B 1 59 ? -9.588 9.869 -25.661 1.00 18.43 183 ALA B O 1
ATOM 1651 N N . GLY B 1 60 ? -9.968 10.385 -27.829 1.00 17.50 184 GLY B N 1
ATOM 1652 C CA . GLY B 1 60 ? -11.363 10.729 -27.645 1.00 17.84 184 GLY B CA 1
ATOM 1653 C C . GLY B 1 60 ? -11.564 12.059 -26.948 1.00 20.77 184 GLY B C 1
ATOM 1654 O O . GLY B 1 60 ? -12.674 12.374 -26.521 1.00 23.64 184 GLY B O 1
ATOM 1655 N N . SER B 1 61 ? -10.495 12.840 -26.823 1.00 18.52 185 SER B N 1
ATOM 1656 C CA . SER B 1 61 ? -10.579 14.142 -26.172 1.00 16.71 185 SER B CA 1
ATOM 1657 C C . SER B 1 61 ? -11.154 15.190 -27.114 1.00 16.46 185 SER B C 1
ATOM 1658 O O . SER B 1 61 ? -11.807 16.126 -26.673 1.00 15.41 185 SER B O 1
ATOM 1661 N N . ALA B 1 62 ? -10.908 15.016 -28.410 1.00 16.66 186 ALA B N 1
ATOM 1662 C CA . ALA B 1 62 ? -11.411 15.919 -29.435 1.00 15.79 186 ALA B CA 1
ATOM 1663 C C . ALA B 1 62 ? -11.872 15.160 -30.679 1.00 16.04 186 ALA B C 1
ATOM 1664 O O . ALA B 1 62 ? -11.330 14.113 -31.027 1.00 15.15 186 ALA B O 1
ATOM 1666 N N . GLU B 1 63 ? -12.881 15.712 -31.343 1.00 15.28 187 GLU B N 1
ATOM 1667 C CA . GLU B 1 63 ? -13.423 15.144 -32.566 1.00 17.51 187 GLU B CA 1
ATOM 1668 C C . GLU B 1 63 ? -13.998 16.264 -33.405 1.00 18.05 187 GLU B C 1
ATOM 1669 O O . GLU B 1 63 ? -14.524 17.244 -32.880 1.00 21.01 187 GLU B O 1
ATOM 1675 N N . LYS B 1 64 ? -13.881 16.132 -34.714 1.00 18.17 188 LYS B N 1
ATOM 1676 C CA . LYS B 1 64 ? -14.417 17.144 -35.599 1.00 18.39 188 LYS B CA 1
ATOM 1677 C C . LYS B 1 64 ? -15.923 17.014 -35.641 1.00 20.40 188 LYS B C 1
ATOM 1678 O O . LYS B 1 64 ? -16.472 15.932 -35.436 1.00 23.11 188 LYS B O 1
ATOM 1684 N N . ILE B 1 65 ? -16.588 18.134 -35.883 1.00 20.40 189 ILE B N 1
ATOM 1685 C CA . ILE B 1 65 ? -18.016 18.124 -36.146 1.00 21.45 189 ILE B CA 1
ATOM 1686 C C . ILE B 1 65 ? -18.210 18.483 -37.619 1.00 20.82 189 ILE B C 1
ATOM 1687 O O . ILE B 1 65 ? -17.614 19.431 -38.120 1.00 19.45 189 ILE B O 1
ATOM 1692 N N . TYR B 1 66 ? -19.030 17.699 -38.310 1.00 21.71 190 TYR B N 1
ATOM 1693 C CA . TYR B 1 66 ? -19.173 17.804 -39.756 1.00 21.21 190 TYR B CA 1
ATOM 1694 C C . TYR B 1 66 ? -20.555 18.300 -40.165 1.00 22.38 190 TYR B C 1
ATOM 1695 O O . TYR B 1 66 ? -21.527 18.082 -39.452 1.00 23.98 190 TYR B O 1
ATOM 1704 N N . GLY B 1 67 ? -20.633 18.962 -41.317 1.00 23.75 191 GLY B N 1
ATOM 1705 C CA . GLY B 1 67 ? -21.907 19.216 -41.967 1.00 26.63 191 GLY B CA 1
ATOM 1706 C C . GLY B 1 67 ? -22.258 18.011 -42.823 1.00 30.19 191 GLY B C 1
ATOM 1707 O O . GLY B 1 67 ? -21.430 17.116 -42.984 1.00 28.67 191 GLY B O 1
ATOM 1708 N N . ASN B 1 68 ? -23.468 17.970 -43.378 1.00 34.12 192 ASN B N 1
ATOM 1709 C CA . ASN B 1 68 ? -23.870 16.824 -44.202 1.00 36.06 192 ASN B CA 1
ATOM 1710 C C . ASN B 1 68 ? -23.024 16.657 -45.468 1.00 34.87 192 ASN B C 1
ATOM 1711 O O . ASN B 1 68 ? -22.979 15.578 -46.055 1.00 33.81 192 ASN B O 1
ATOM 1716 N N . ASN B 1 69 ? -22.334 17.725 -45.858 1.00 35.85 193 ASN B N 1
ATOM 1717 C CA . ASN B 1 69 ? -21.514 17.736 -47.064 1.00 38.07 193 ASN B CA 1
ATOM 1718 C C . ASN B 1 69 ? -20.023 17.496 -46.809 1.00 37.81 193 ASN B C 1
ATOM 1719 O O . ASN B 1 69 ? -19.193 17.705 -47.697 1.00 37.14 193 ASN B O 1
ATOM 1724 N N . GLY B 1 70 ? -19.686 17.061 -45.598 1.00 36.95 194 GLY B N 1
ATOM 1725 C CA . GLY B 1 70 ? -18.312 16.737 -45.261 1.00 35.38 194 GLY B CA 1
ATOM 1726 C C . GLY B 1 70 ? -17.517 17.936 -44.787 1.00 34.79 194 GLY B C 1
ATOM 1727 O O . GLY B 1 70 ? -16.322 17.824 -44.511 1.00 34.12 194 GLY B O 1
ATOM 1728 N N . ASP B 1 71 ? -18.181 19.086 -44.699 1.00 35.05 195 ASP B N 1
ATOM 1729 C CA . ASP B 1 71 ? -17.540 20.325 -44.254 1.00 34.78 195 ASP B CA 1
ATOM 1730 C C . ASP B 1 71 ? -17.334 20.314 -42.751 1.00 27.31 195 ASP B C 1
ATOM 1731 O O . ASP B 1 71 ? -18.206 19.862 -42.014 1.00 26.30 195 ASP B O 1
ATOM 1736 N N . ILE B 1 72 ? -16.182 20.804 -42.300 1.00 25.09 196 ILE B N 1
ATOM 1737 C CA . ILE B 1 72 ? -15.902 20.905 -40.866 1.00 24.99 196 ILE B CA 1
ATOM 1738 C C . ILE B 1 72 ? -16.561 22.151 -40.274 1.00 25.16 196 ILE B C 1
ATOM 1739 O O . ILE B 1 72 ? -16.174 23.279 -40.596 1.00 27.93 196 ILE B O 1
ATOM 1744 N N . ILE B 1 73 ? -17.555 21.939 -39.410 1.00 21.86 197 ILE B N 1
ATOM 1745 C CA . ILE B 1 73 ? -18.311 23.040 -38.815 1.00 20.95 197 ILE B CA 1
ATOM 1746 C C . ILE B 1 73 ? -17.890 23.358 -37.381 1.00 21.22 197 ILE B C 1
ATOM 1747 O O . ILE B 1 73 ? -18.204 24.421 -36.861 1.00 21.91 197 ILE B O 1
ATOM 1752 N N . GLY B 1 74 ? -17.171 22.444 -36.746 1.00 19.96 198 GLY B N 1
ATOM 1753 C CA . GLY B 1 74 ? -16.642 22.717 -35.427 1.00 18.24 198 GLY B CA 1
ATOM 1754 C C . GLY B 1 74 ? -15.793 21.606 -34.861 1.00 16.62 198 GLY B C 1
ATOM 1755 O O . GLY B 1 74 ? -15.333 20.726 -35.582 1.00 17.38 198 GLY B O 1
ATOM 1756 N N . ILE B 1 75 ? -15.581 21.659 -33.556 1.00 17.13 199 ILE B N 1
ATOM 1757 C CA . ILE B 1 75 ? -14.891 20.593 -32.851 1.00 18.06 199 ILE B CA 1
ATOM 1758 C C . ILE B 1 75 ? -15.637 20.299 -31.565 1.00 16.48 199 ILE B C 1
ATOM 1759 O O . ILE B 1 75 ? -16.011 21.213 -30.840 1.00 17.39 199 ILE B O 1
ATOM 1764 N N . ARG B 1 76 ? -15.873 19.028 -31.279 1.00 16.51 200 ARG B N 1
ATOM 1765 C CA A ARG B 1 76 ? -16.361 18.646 -29.962 0.70 17.08 200 ARG B CA 1
ATOM 1766 C CA B ARG B 1 76 ? -16.364 18.651 -29.962 0.30 17.21 200 ARG B CA 1
ATOM 1767 C C . ARG B 1 76 ? -15.181 18.185 -29.136 1.00 16.87 200 ARG B C 1
ATOM 1768 O O . ARG B 1 76 ? -14.538 17.213 -29.477 1.00 17.86 200 ARG B O 1
ATOM 1783 N N . MET B 1 77 ? -14.895 18.896 -28.056 1.00 19.08 201 MET B N 1
ATOM 1784 C CA . MET B 1 77 ? -13.715 18.583 -27.260 1.00 19.65 201 MET B CA 1
ATOM 1785 C C . MET B 1 77 ? -13.981 18.629 -25.759 1.00 20.17 201 MET B C 1
ATOM 1786 O O . MET B 1 77 ? -15.041 19.059 -25.321 1.00 21.47 201 MET B O 1
ATOM 1791 N N . ASP B 1 78 ? -13.008 18.166 -24.981 1.00 19.17 202 ASP B N 1
ATOM 1792 C CA . ASP B 1 78 ? -13.078 18.230 -23.529 1.00 19.12 202 ASP B CA 1
ATOM 1793 C C . ASP B 1 78 ? -13.220 19.661 -23.052 1.00 17.37 202 ASP B C 1
ATOM 1794 O O . ASP B 1 78 ? -12.562 20.562 -23.568 1.00 17.35 202 ASP B O 1
ATOM 1799 N N . LYS B 1 79 ? -14.101 19.858 -22.078 1.00 18.82 203 LYS B N 1
ATOM 1800 C CA . LYS B 1 79 ? -14.149 21.106 -21.345 1.00 20.86 203 LYS B CA 1
ATOM 1801 C C . LYS B 1 79 ? -12.927 21.114 -20.456 1.00 20.93 203 LYS B C 1
ATOM 1802 O O . LYS B 1 79 ? -12.783 20.266 -19.578 1.00 20.99 203 LYS B O 1
ATOM 1808 N N . ILE B 1 80 ? -12.034 22.057 -20.701 1.00 21.59 204 ILE B N 1
ATOM 1809 C CA . ILE B 1 80 ? -10.797 22.122 -19.957 1.00 21.68 204 ILE B CA 1
ATOM 1810 C C . ILE B 1 80 ? -11.024 22.817 -18.625 1.00 19.34 204 ILE B C 1
ATOM 1811 O O . ILE B 1 80 ? -11.712 23.827 -18.555 1.00 19.01 204 ILE B O 1
ATOM 1816 N N . ASN B 1 81 ? -10.450 22.259 -17.565 1.00 21.09 205 ASN B N 1
ATOM 1817 C CA . ASN B 1 81 ? -10.606 22.829 -16.231 1.00 23.20 205 ASN B CA 1
ATOM 1818 C C . ASN B 1 81 ? -9.779 24.086 -15.993 1.00 21.31 205 ASN B C 1
ATOM 1819 O O . ASN B 1 81 ? -8.676 24.226 -16.506 1.00 22.72 205 ASN B O 1
ATOM 1824 N N . GLY B 1 82 ? -10.328 25.001 -15.205 1.00 21.37 206 GLY B N 1
ATOM 1825 C CA . GLY B 1 82 ? -9.612 26.204 -14.826 1.00 21.77 206 GLY B CA 1
ATOM 1826 C C . GLY B 1 82 ? -10.235 27.470 -15.369 1.00 22.16 206 GLY B C 1
ATOM 1827 O O . GLY B 1 82 ? -11.236 27.423 -16.079 1.00 23.55 206 GLY B O 1
ATOM 1828 N N . GLU B 1 83 ? -9.651 28.611 -15.020 1.00 21.68 207 GLU B N 1
ATOM 1829 C CA . GLU B 1 83 ? -10.083 29.876 -15.604 1.00 24.55 207 GLU B CA 1
ATOM 1830 C C . GLU B 1 83 ? -9.014 30.475 -16.514 1.00 23.19 207 GLU B C 1
ATOM 1831 O O . GLU B 1 83 ? -7.821 30.198 -16.374 1.00 22.26 207 GLU B O 1
ATOM 1837 N N . SER B 1 84 ? -9.478 31.276 -17.464 1.00 24.75 208 SER B N 1
ATOM 1838 C CA . SER B 1 84 ? -8.633 31.942 -18.443 1.00 24.58 208 SER B CA 1
ATOM 1839 C C . SER B 1 84 ? -7.690 32.935 -17.758 1.00 24.53 208 SER B C 1
ATOM 1840 O O . SER B 1 84 ? -8.102 33.667 -16.862 1.00 24.79 208 SER B O 1
ATOM 1843 N N . LEU B 1 85 ? -6.428 32.951 -18.186 1.00 25.93 209 LEU B N 1
ATOM 1844 C CA . LEU B 1 85 ? -5.460 33.951 -17.726 1.00 26.20 209 LEU B CA 1
ATOM 1845 C C . LEU B 1 85 ? -5.888 35.370 -18.092 1.00 28.02 209 LEU B C 1
ATOM 1846 O O . LEU B 1 85 ? -5.376 36.340 -17.536 1.00 29.57 209 LEU B O 1
ATOM 1851 N N . LEU B 1 86 ? -6.809 35.485 -19.045 1.00 29.36 210 LEU B N 1
ATOM 1852 C CA . LEU B 1 86 ? -7.327 36.774 -19.499 1.00 30.65 210 LEU B CA 1
ATOM 1853 C C . LEU B 1 86 ? -7.861 37.621 -18.348 1.00 31.78 210 LEU B C 1
ATOM 1854 O O . LEU B 1 86 ? -7.749 38.845 -18.360 1.00 30.68 210 LEU B O 1
ATOM 1859 N N . ASN B 1 87 ? -8.436 36.964 -17.348 1.00 34.41 211 ASN B N 1
ATOM 1860 C CA . ASN B 1 87 ? -9.113 37.675 -16.269 1.00 37.10 211 ASN B CA 1
ATOM 1861 C C . ASN B 1 87 ? -8.467 37.545 -14.886 1.00 31.14 211 ASN B C 1
ATOM 1862 O O . ASN B 1 87 ? -8.946 38.130 -13.921 1.00 29.44 211 ASN B O 1
ATOM 1867 N N . ILE B 1 88 ? -7.390 36.773 -14.798 1.00 28.29 212 ILE B N 1
ATOM 1868 C CA . ILE B 1 88 ? -6.635 36.632 -13.558 1.00 25.19 212 ILE B CA 1
ATOM 1869 C C . ILE B 1 88 ? -5.647 37.779 -13.386 1.00 23.59 212 ILE B C 1
ATOM 1870 O O . ILE B 1 88 ? -4.930 38.125 -14.318 1.00 22.17 212 ILE B O 1
ATOM 1875 N N . SER B 1 89 ? -5.614 38.369 -12.194 1.00 24.04 213 SER B N 1
ATOM 1876 C CA . SER B 1 89 ? -4.610 39.379 -11.878 1.00 22.81 213 SER B CA 1
ATOM 1877 C C . SER B 1 89 ? -3.698 38.945 -10.737 1.00 22.48 213 SER B C 1
ATOM 1878 O O . SER B 1 89 ? -2.777 39.666 -10.366 1.00 22.35 213 SER B O 1
ATOM 1881 N N . SER B 1 90 ? -3.951 37.757 -10.197 1.00 22.69 214 SER B N 1
ATOM 1882 C CA . SER B 1 90 ? -3.145 37.233 -9.106 1.00 22.20 214 SER B CA 1
ATOM 1883 C C . SER B 1 90 ? -2.977 35.723 -9.173 1.00 22.42 214 SER B C 1
ATOM 1884 O O . SER B 1 90 ? -3.942 34.982 -9.311 1.00 25.20 214 SER B O 1
ATOM 1887 N N . LEU B 1 91 ? -1.730 35.287 -9.070 1.00 22.97 215 LEU B N 1
ATOM 1888 C CA . LEU B 1 91 ? -1.385 33.875 -8.981 1.00 24.01 215 LEU B CA 1
ATOM 1889 C C . LEU B 1 91 ? -0.517 33.635 -7.750 1.00 25.47 215 LEU B C 1
ATOM 1890 O O . LEU B 1 91 ? 0.141 34.550 -7.269 1.00 26.12 215 LEU B O 1
ATOM 1895 N N . PRO B 1 92 ? -0.540 32.406 -7.216 1.00 26.81 216 PRO B N 1
ATOM 1896 C CA . PRO B 1 92 ? 0.376 32.043 -6.137 1.00 27.46 216 PRO B CA 1
ATOM 1897 C C . PRO B 1 92 ? 1.744 31.716 -6.703 1.00 28.02 216 PRO B C 1
ATOM 1898 O O . PRO B 1 92 ? 1.875 31.524 -7.905 1.00 30.09 216 PRO B O 1
ATOM 1902 N N . ALA B 1 93 ? 2.753 31.661 -5.848 1.00 27.70 217 ALA B N 1
ATOM 1903 C CA . ALA B 1 93 ? 4.117 31.470 -6.311 1.00 29.07 217 ALA B CA 1
ATOM 1904 C C . ALA B 1 93 ? 4.303 30.122 -7.004 1.00 31.59 217 ALA B C 1
ATOM 1905 O O . ALA B 1 93 ? 5.160 29.982 -7.881 1.00 34.14 217 ALA B O 1
ATOM 1907 N N . GLN B 1 94 ? 3.494 29.135 -6.628 1.00 31.42 218 GLN B N 1
ATOM 1908 C CA . GLN B 1 94 ? 3.633 27.796 -7.195 1.00 34.49 218 GLN B CA 1
ATOM 1909 C C . GLN B 1 94 ? 3.193 27.725 -8.659 1.00 33.32 218 GLN B C 1
ATOM 1910 O O . GLN B 1 94 ? 3.500 26.761 -9.353 1.00 34.17 218 GLN B O 1
ATOM 1916 N N . ALA B 1 95 ? 2.493 28.759 -9.121 1.00 32.63 219 ALA B N 1
ATOM 1917 C CA . ALA B 1 95 ? 2.069 28.865 -10.519 1.00 28.92 219 ALA B CA 1
ATOM 1918 C C . ALA B 1 95 ? 3.235 28.985 -11.503 1.00 27.14 219 ALA B C 1
ATOM 1919 O O . ALA B 1 95 ? 3.084 28.685 -12.683 1.00 26.71 219 ALA B O 1
ATOM 1921 N N . GLU B 1 96 ? 4.393 29.431 -11.018 1.00 27.86 220 GLU B N 1
ATOM 1922 C CA . GLU B 1 96 ? 5.599 29.515 -11.837 1.00 28.68 220 GLU B CA 1
ATOM 1923 C C . GLU B 1 96 ? 6.067 28.114 -12.218 1.00 30.96 220 GLU B C 1
ATOM 1924 O O . GLU B 1 96 ? 6.427 27.853 -13.361 1.00 31.42 220 GLU B O 1
ATOM 1930 N N . HIS B 1 97 ? 6.063 27.222 -11.235 1.00 33.37 221 HIS B N 1
ATOM 1931 C CA . HIS B 1 97 ? 6.367 25.812 -11.438 1.00 34.57 221 HIS B CA 1
ATOM 1932 C C . HIS B 1 97 ? 5.341 25.217 -12.386 1.00 26.55 221 HIS B C 1
ATOM 1933 O O . HIS B 1 97 ? 5.685 24.457 -13.289 1.00 24.62 221 HIS B O 1
ATOM 1940 N N . ALA B 1 98 ? 4.084 25.600 -12.177 1.00 22.98 222 ALA B N 1
ATOM 1941 C CA . ALA B 1 98 ? 2.962 25.136 -12.986 1.00 21.80 222 ALA B CA 1
ATOM 1942 C C . ALA B 1 98 ? 3.087 25.461 -14.477 1.00 22.41 222 ALA B C 1
ATOM 1943 O O . ALA B 1 98 ? 2.700 24.652 -15.311 1.00 24.00 222 ALA B O 1
ATOM 1945 N N . ILE B 1 99 ? 3.622 26.632 -14.814 1.00 21.23 223 ILE B N 1
ATOM 1946 C CA . ILE B 1 99 ? 3.752 27.022 -16.220 1.00 21.54 223 ILE B CA 1
ATOM 1947 C C . ILE B 1 99 ? 4.934 26.321 -16.896 1.00 21.86 223 ILE B C 1
ATOM 1948 O O . ILE B 1 99 ? 4.862 25.967 -18.073 1.00 24.85 223 ILE B O 1
ATOM 1953 N N . TYR B 1 100 ? 6.008 26.101 -16.145 1.00 20.61 224 TYR B N 1
ATOM 1954 C CA . TYR B 1 100 ? 7.138 25.327 -16.643 1.00 20.71 224 TYR B CA 1
ATOM 1955 C C . TYR B 1 100 ? 6.706 23.897 -16.921 1.00 19.85 224 TYR B C 1
ATOM 1956 O O . TYR B 1 100 ? 7.076 23.311 -17.930 1.00 20.49 224 TYR B O 1
ATOM 1965 N N . ASP B 1 101 ? 5.915 23.354 -16.004 1.00 20.76 225 ASP B N 1
ATOM 1966 C CA . ASP B 1 101 ? 5.396 21.996 -16.092 1.00 23.44 225 ASP B CA 1
ATOM 1967 C C . ASP B 1 101 ? 4.543 21.779 -17.329 1.00 22.54 225 ASP B C 1
ATOM 1968 O O . ASP B 1 101 ? 4.650 20.749 -17.974 1.00 24.89 225 ASP B O 1
ATOM 1973 N N . MET B 1 102 ? 3.689 22.748 -17.645 1.00 20.70 226 MET B N 1
ATOM 1974 C CA . MET B 1 102 ? 2.834 22.670 -18.820 1.00 17.96 226 MET B CA 1
ATOM 1975 C C . MET B 1 102 ? 3.645 22.498 -20.085 1.00 19.68 226 MET B C 1
ATOM 1976 O O . MET B 1 102 ? 3.346 21.635 -20.896 1.00 22.87 226 MET B O 1
ATOM 1981 N N . PHE B 1 103 ? 4.666 23.329 -20.260 1.00 18.10 227 PHE B N 1
ATOM 1982 C CA . PHE B 1 103 ? 5.532 23.211 -21.423 1.00 17.34 227 PHE B CA 1
ATOM 1983 C C . PHE B 1 103 ? 6.299 21.892 -21.442 1.00 17.66 227 PHE B C 1
ATOM 1984 O O . PHE B 1 103 ? 6.455 21.287 -22.489 1.00 20.28 227 PHE B O 1
ATOM 1992 N N . ASP B 1 104 ? 6.769 21.436 -20.287 1.00 20.98 228 ASP B N 1
ATOM 1993 C CA A ASP B 1 104 ? 7.480 20.163 -20.212 0.50 23.16 228 ASP B CA 1
ATOM 1994 C CA B ASP B 1 104 ? 7.481 20.160 -20.229 0.50 22.98 228 ASP B CA 1
ATOM 1995 C C . ASP B 1 104 ? 6.596 19.004 -20.697 1.00 21.55 228 ASP B C 1
ATOM 1996 O O . ASP B 1 104 ? 7.055 18.120 -21.421 1.00 21.51 228 ASP B O 1
ATOM 2005 N N . ARG B 1 105 ? 5.327 19.019 -20.293 1.00 19.03 229 ARG B N 1
ATOM 2006 C CA . ARG B 1 105 ? 4.368 17.998 -20.712 1.00 19.05 229 ARG B CA 1
ATOM 2007 C C . ARG B 1 105 ? 4.047 18.098 -22.201 1.00 23.48 229 ARG B C 1
ATOM 2008 O O . ARG B 1 105 ? 3.876 17.076 -22.872 1.00 26.32 229 ARG B O 1
ATOM 2016 N N . LEU B 1 106 ? 3.953 19.326 -22.713 1.00 22.37 230 LEU B N 1
ATOM 2017 C CA . LEU B 1 106 ? 3.738 19.543 -24.138 1.00 19.48 230 LEU B CA 1
ATOM 2018 C C . LEU B 1 106 ? 4.958 19.068 -24.919 1.00 20.77 230 LEU B C 1
ATOM 2019 O O . LEU B 1 106 ? 4.819 18.362 -25.907 1.00 22.33 230 LEU B O 1
ATOM 2024 N N . GLU B 1 107 ? 6.147 19.435 -24.456 1.00 20.76 231 GLU B N 1
ATOM 2025 C CA . GLU B 1 107 ? 7.394 19.037 -25.108 1.00 22.75 231 GLU B CA 1
ATOM 2026 C C . GLU B 1 107 ? 7.601 17.514 -25.128 1.00 26.48 231 GLU B C 1
ATOM 2027 O O . GLU B 1 107 ? 8.116 16.959 -26.102 1.00 28.30 231 GLU B O 1
ATOM 2033 N N . GLN B 1 108 ? 7.186 16.847 -24.055 1.00 28.90 232 GLN B N 1
ATOM 2034 C CA . GLN B 1 108 ? 7.343 15.399 -23.919 1.00 33.58 232 GLN B CA 1
ATOM 2035 C C . GLN B 1 108 ? 6.460 14.634 -24.911 1.00 30.82 232 GLN B C 1
ATOM 2036 O O . GLN B 1 108 ? 6.728 13.481 -25.233 1.00 32.40 232 GLN B O 1
ATOM 2042 N N . LYS B 1 109 ? 5.408 15.291 -25.392 1.00 28.02 233 LYS B N 1
ATOM 2043 C CA . LYS B 1 109 ? 4.507 14.714 -26.382 1.00 26.58 233 LYS B CA 1
ATOM 2044 C C . LYS B 1 109 ? 4.962 15.111 -27.781 1.00 28.39 233 LYS B C 1
ATOM 2045 O O . LYS B 1 109 ? 4.303 14.799 -28.777 1.00 31.34 233 LYS B O 1
ATOM 2051 N N . GLY B 1 110 ? 6.079 15.828 -27.847 1.00 26.28 234 GLY B N 1
ATOM 2052 C CA . GLY B 1 110 ? 6.637 16.274 -29.110 1.00 25.11 234 GLY B CA 1
ATOM 2053 C C . GLY B 1 110 ? 5.981 17.522 -29.670 1.00 25.19 234 GLY B C 1
ATOM 2054 O O . GLY B 1 110 ? 6.193 17.877 -30.822 1.00 27.78 234 GLY B O 1
ATOM 2055 N N . ILE B 1 111 ? 5.187 18.194 -28.848 1.00 24.22 235 ILE B N 1
ATOM 2056 C CA . ILE B 1 111 ? 4.500 19.411 -29.261 1.00 20.89 235 ILE B CA 1
ATOM 2057 C C . ILE B 1 111 ? 5.317 20.649 -28.897 1.00 21.03 235 ILE B C 1
ATOM 2058 O O . ILE B 1 111 ? 5.704 20.826 -27.748 1.00 19.64 235 ILE B O 1
ATOM 2063 N N . LEU B 1 112 ? 5.598 21.485 -29.891 1.00 21.42 236 LEU B N 1
ATOM 2064 C CA . LEU B 1 112 ? 6.142 22.816 -29.646 1.00 19.31 236 LEU B CA 1
ATOM 2065 C C . LEU B 1 112 ? 4.999 23.819 -29.766 1.00 19.25 236 LEU B C 1
ATOM 2066 O O . LEU B 1 112 ? 4.737 24.345 -30.845 1.00 18.56 236 LEU B O 1
ATOM 2071 N N . PHE B 1 113 ? 4.325 24.036 -28.637 1.00 19.34 237 PHE B N 1
ATOM 2072 C CA . PHE B 1 113 ? 3.131 24.863 -28.505 1.00 18.45 237 PHE B CA 1
ATOM 2073 C C . PHE B 1 113 ? 3.296 26.198 -29.206 1.00 19.55 237 PHE B C 1
ATOM 2074 O O . PHE B 1 113 ? 4.215 26.950 -28.898 1.00 19.41 237 PHE B O 1
ATOM 2082 N N . VAL B 1 114 ? 2.403 26.488 -30.152 1.00 19.95 238 VAL B N 1
ATOM 2083 C CA . VAL B 1 114 ? 2.499 27.714 -30.949 1.00 19.04 238 VAL B CA 1
ATO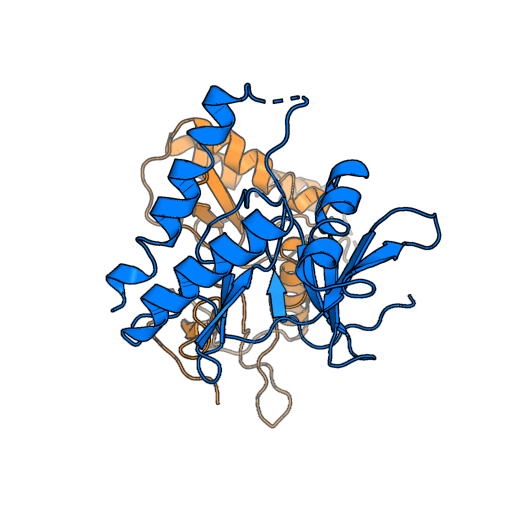M 2084 C C . VAL B 1 114 ? 1.788 28.915 -30.324 1.00 18.57 238 VAL B C 1
ATOM 2085 O O . VAL B 1 114 ? 2.400 29.962 -30.103 1.00 19.56 238 VAL B O 1
ATOM 2089 N N . ASP B 1 115 ? 0.503 28.756 -30.030 1.00 19.38 239 ASP B N 1
ATOM 2090 C CA . ASP B 1 115 ? -0.313 29.875 -29.571 1.00 21.87 239 ASP B CA 1
ATOM 2091 C C . ASP B 1 115 ? -0.226 30.052 -28.068 1.00 20.73 239 ASP B C 1
ATOM 2092 O O . ASP B 1 115 ? -1.069 29.555 -27.328 1.00 23.05 239 ASP B O 1
ATOM 2097 N N . THR B 1 116 ? 0.795 30.779 -27.629 1.00 18.42 240 THR B N 1
ATOM 2098 C CA . THR B 1 116 ? 1.056 30.967 -26.210 1.00 17.74 240 THR B CA 1
ATOM 2099 C C . THR B 1 116 ? 0.551 32.313 -25.724 1.00 20.98 240 THR B C 1
ATOM 2100 O O . THR B 1 116 ? 1.263 33.047 -25.051 1.00 23.79 240 THR B O 1
ATOM 2104 N N . THR B 1 117 ? -0.681 32.639 -26.082 1.00 21.88 241 THR B N 1
ATOM 2105 C CA . THR B 1 117 ? -1.325 33.833 -25.563 1.00 19.86 241 THR B CA 1
ATOM 2106 C C . THR B 1 117 ? -2.155 33.479 -24.338 1.00 17.59 241 THR B C 1
ATOM 2107 O O . THR B 1 117 ? -2.374 32.299 -24.047 1.00 18.29 241 THR B O 1
ATOM 2111 N N . GLU B 1 118 ? -2.616 34.505 -23.631 1.00 16.32 242 GLU B N 1
ATOM 2112 C CA . GLU B 1 118 ? -3.261 34.327 -22.337 1.00 17.62 242 GLU B CA 1
ATOM 2113 C C . GLU B 1 118 ? -4.662 33.744 -22.414 1.00 19.20 242 GLU B C 1
ATOM 2114 O O . GLU B 1 118 ? -5.182 33.236 -21.423 1.00 24.32 242 GLU B O 1
ATOM 2120 N N . THR B 1 119 ? -5.277 33.822 -23.585 1.00 17.49 243 THR B N 1
ATOM 2121 C CA . THR B 1 119 ? -6.596 33.237 -23.776 1.00 19.04 243 THR B CA 1
ATOM 2122 C C . THR B 1 119 ? -6.523 31.765 -24.172 1.00 20.17 243 THR B C 1
ATOM 2123 O O . THR B 1 119 ? -7.551 31.095 -24.244 1.00 23.70 243 THR B O 1
ATOM 2127 N N . ASN B 1 120 ? -5.321 31.259 -24.432 1.00 18.63 244 ASN B N 1
ATOM 2128 C CA . ASN B 1 120 ? -5.187 29.863 -24.843 1.00 19.35 244 ASN B CA 1
ATOM 2129 C C . ASN B 1 120 ? -4.758 28.898 -23.731 1.00 20.05 244 ASN B C 1
ATOM 2130 O O . ASN B 1 120 ? -4.569 27.710 -23.967 1.00 20.19 244 ASN B O 1
ATOM 2135 N N . VAL B 1 121 ? -4.595 29.409 -22.522 1.00 19.55 245 VAL B N 1
ATOM 2136 C CA . VAL B 1 121 ? -4.331 28.540 -21.389 1.00 19.71 245 VAL B CA 1
ATOM 2137 C C . VAL B 1 121 ? -5.300 28.834 -20.254 1.00 19.31 245 VAL B C 1
ATOM 2138 O O . VAL B 1 121 ? -5.703 29.976 -20.045 1.00 17.35 245 VAL B O 1
ATOM 2142 N N . LEU B 1 122 ? -5.691 27.783 -19.546 1.00 20.82 246 LEU B N 1
ATOM 2143 C CA . LEU B 1 122 ? -6.518 27.920 -18.361 1.00 22.35 246 LEU B CA 1
ATOM 2144 C C . LEU B 1 122 ? -5.690 27.568 -17.127 1.00 21.58 246 LEU B C 1
ATOM 2145 O O . LEU B 1 122 ? -4.848 26.670 -17.169 1.00 22.18 246 LEU B O 1
ATOM 2150 N N . TYR B 1 123 ? -5.917 28.289 -16.037 1.00 18.81 247 TYR B N 1
ATOM 2151 C CA . TYR B 1 123 ? -5.255 27.966 -14.778 1.00 19.37 247 TYR B CA 1
ATOM 2152 C C . TYR B 1 123 ? -6.213 27.247 -13.834 1.00 22.43 247 TYR B C 1
ATOM 2153 O O . TYR B 1 123 ? -7.249 27.790 -13.457 1.00 23.35 247 TYR B O 1
ATOM 2162 N N . ASP B 1 124 ? -5.859 26.019 -13.471 1.00 24.62 248 ASP B N 1
ATOM 2163 C CA . ASP B 1 124 ? -6.609 25.263 -12.483 1.00 24.56 248 ASP B CA 1
ATOM 2164 C C . ASP B 1 124 ? -6.009 25.573 -11.120 1.00 24.59 248 ASP B C 1
ATOM 2165 O O . ASP B 1 124 ? -4.957 25.049 -10.769 1.00 26.18 248 ASP B O 1
ATOM 2170 N N . ARG B 1 125 ? -6.680 26.439 -10.367 1.00 25.77 249 ARG B N 1
ATOM 2171 C CA . ARG B 1 125 ? -6.136 26.949 -9.110 1.00 29.34 249 ARG B CA 1
ATOM 2172 C C . ARG B 1 125 ? -6.079 25.884 -8.024 1.00 30.47 249 ARG B C 1
ATOM 2173 O O . ARG B 1 125 ? -5.161 25.858 -7.208 1.00 32.37 249 ARG B O 1
ATOM 2181 N N . ALA B 1 126 ? -7.066 25.002 -8.023 1.00 30.59 250 ALA B N 1
ATOM 2182 C CA . ALA B 1 126 ? -7.162 23.976 -7.002 1.00 31.84 250 ALA B CA 1
ATOM 2183 C C . ALA B 1 126 ? -6.037 22.952 -7.142 1.00 35.36 250 ALA B C 1
ATOM 2184 O O . ALA B 1 126 ? -5.554 22.390 -6.158 1.00 37.79 250 ALA B O 1
ATOM 2186 N N . LYS B 1 127 ? -5.617 22.713 -8.373 1.00 34.78 251 LYS B N 1
ATOM 2187 C CA . LYS B 1 127 ? -4.603 21.709 -8.628 1.00 35.70 251 LYS B CA 1
ATOM 2188 C C . LYS B 1 127 ? -3.255 22.333 -8.937 1.00 34.18 251 LYS B C 1
ATOM 2189 O O . LYS B 1 127 ? -2.252 21.623 -9.010 1.00 35.08 251 LYS B O 1
ATOM 2195 N N . ASN B 1 128 ? -3.242 23.656 -9.112 1.00 32.12 252 ASN B N 1
ATOM 2196 C CA . ASN B 1 128 ? -2.053 24.385 -9.549 1.00 29.99 252 ASN B CA 1
ATOM 2197 C C . ASN B 1 128 ? -1.566 23.824 -10.884 1.00 31.55 252 ASN B C 1
ATOM 2198 O O . ASN B 1 128 ? -0.429 23.350 -11.007 1.00 31.67 252 ASN B O 1
ATOM 2203 N N . GLU B 1 129 ? -2.449 23.852 -11.881 1.00 31.33 253 GLU B N 1
ATOM 2204 C CA . GLU B 1 129 ? -2.119 23.331 -13.204 1.00 31.11 253 GLU B CA 1
ATOM 2205 C C . GLU B 1 129 ? -2.531 24.280 -14.327 1.00 28.73 253 GLU B C 1
ATOM 2206 O O . GLU B 1 129 ? -3.656 24.786 -14.347 1.00 27.26 253 GLU B O 1
ATOM 2212 N N . PHE B 1 130 ? -1.614 24.510 -15.262 1.00 27.08 254 PHE B N 1
ATOM 2213 C CA . PHE B 1 130 ? -1.947 25.202 -16.500 1.00 23.53 254 PHE B CA 1
ATOM 2214 C C . PHE B 1 130 ? -2.276 24.176 -17.576 1.00 23.78 254 PHE B C 1
ATOM 2215 O O . PHE B 1 130 ? -1.550 23.197 -17.761 1.00 23.68 254 PHE B O 1
ATOM 2223 N N . ASN B 1 131 ? -3.378 24.411 -18.278 1.00 22.89 255 ASN B N 1
ATOM 2224 C CA . ASN B 1 131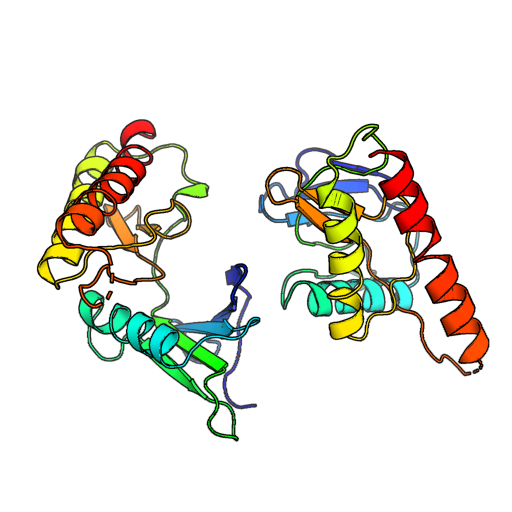 ? -3.839 23.536 -19.350 1.00 21.13 255 ASN B CA 1
ATOM 2225 C C . ASN B 1 131 ? -4.018 24.311 -20.651 1.00 19.88 255 ASN B C 1
ATOM 2226 O O . ASN B 1 131 ? -4.754 25.293 -20.689 1.00 18.78 255 ASN B O 1
ATOM 2231 N N . PRO B 1 132 ? -3.350 23.864 -21.725 1.00 21.44 256 PRO B N 1
ATOM 2232 C CA . PRO B 1 132 ? -3.557 24.489 -23.035 1.00 20.51 256 PRO B CA 1
ATOM 2233 C C . PRO B 1 132 ? -4.903 24.116 -23.657 1.00 21.24 256 PRO B C 1
ATOM 2234 O O . PRO B 1 132 ? -5.371 22.995 -23.489 1.00 22.32 256 PRO B O 1
ATOM 2238 N N . ILE B 1 133 ? -5.519 25.053 -24.368 1.00 22.06 257 ILE B N 1
ATOM 2239 C CA . ILE B 1 133 ? -6.785 24.779 -25.044 1.00 24.41 257 ILE B CA 1
ATOM 2240 C C . ILE B 1 133 ? -6.583 24.382 -26.503 1.00 27.32 257 ILE B C 1
ATOM 2241 O O . ILE B 1 133 ? -6.690 23.215 -26.853 1.00 30.72 257 ILE B O 1
ATOM 2246 N N . ASP B 1 134 ? -6.315 25.358 -27.361 1.00 25.41 258 ASP B N 1
ATOM 2247 C CA . ASP B 1 134 ? -6.051 25.058 -28.761 1.00 28.13 258 ASP B CA 1
ATOM 2248 C C . ASP B 1 134 ? -4.567 24.783 -28.944 1.00 27.09 258 ASP B C 1
ATOM 2249 O O . ASP B 1 134 ? -3.726 25.661 -28.748 1.00 27.98 258 ASP B O 1
ATOM 2254 N N . ILE B 1 135 ? -4.249 23.546 -29.297 1.00 25.71 259 ILE B N 1
ATOM 2255 C CA . ILE B 1 135 ? -2.861 23.122 -29.382 1.00 25.22 259 ILE B CA 1
ATOM 2256 C C . ILE B 1 135 ? -2.441 22.876 -30.828 1.00 24.71 259 ILE B C 1
ATOM 2257 O O . ILE B 1 135 ? -2.998 22.028 -31.523 1.00 23.08 259 ILE B O 1
ATOM 2262 N N . SER B 1 136 ? -1.469 23.648 -31.289 1.00 24.70 260 SER B N 1
ATOM 2263 C CA . SER B 1 136 ? -0.802 23.347 -32.544 1.00 23.52 260 SER B CA 1
ATOM 2264 C C . SER B 1 136 ? 0.696 23.366 -32.292 1.00 22.60 260 SER B C 1
ATOM 2265 O O . SER B 1 136 ? 1.158 23.912 -31.288 1.00 21.27 260 SER B O 1
ATOM 2268 N N . SER B 1 137 ? 1.451 22.756 -33.194 1.00 23.48 261 SER B N 1
ATOM 2269 C CA . SER B 1 137 ? 2.888 22.643 -33.010 1.00 23.16 261 SER B CA 1
ATOM 2270 C C . SER B 1 137 ? 3.690 23.210 -34.167 1.00 22.91 261 SER B C 1
ATOM 2271 O O . SER B 1 137 ? 3.241 23.224 -35.316 1.00 21.94 261 SER B O 1
ATOM 2274 N N . TYR B 1 138 ? 4.885 23.689 -33.843 1.00 24.49 262 TYR B N 1
ATOM 2275 C CA . TYR B 1 138 ? 5.844 24.091 -34.858 1.00 26.46 262 TYR B CA 1
ATOM 2276 C C . TYR B 1 138 ? 6.308 22.870 -35.637 1.00 30.89 262 TYR B C 1
ATOM 2277 O O . TYR B 1 138 ? 6.642 21.837 -35.052 1.00 30.51 262 TYR B O 1
ATOM 2286 N N . ASN B 1 139 ? 6.306 23.001 -36.959 1.00 36.36 263 ASN B N 1
ATOM 2287 C CA . ASN B 1 139 ? 6.715 21.927 -37.841 1.00 43.12 263 ASN B CA 1
ATOM 2288 C C . ASN B 1 139 ? 7.920 22.324 -38.671 1.00 44.71 263 ASN B C 1
ATOM 2289 O O . ASN B 1 139 ? 8.024 23.463 -39.137 1.00 47.79 263 ASN B O 1
ATOM 2294 N N . VAL B 1 140 ? 8.814 21.370 -38.890 1.00 44.30 264 VAL B N 1
ATOM 2295 C CA . VAL B 1 140 ? 9.934 21.581 -39.788 1.00 45.61 264 VAL B CA 1
ATOM 2296 C C . VAL B 1 140 ? 9.435 21.555 -41.268 1.00 82.47 264 VAL B C 1
ATOM 2297 O O . VAL B 1 140 ? 10.061 21.005 -42.165 1.0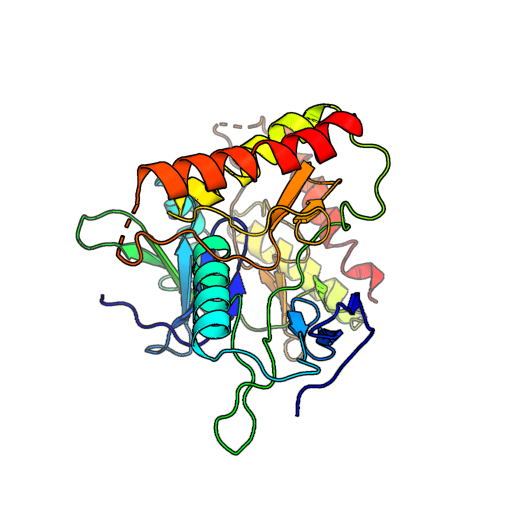0 84.21 264 VAL B O 1
ATOM 2301 N N . SER B 1 141 ? 8.265 22.155 -41.476 1.00 80.87 265 SER B N 1
ATOM 2302 C CA . SER B 1 141 ? 7.665 22.429 -42.781 1.00 80.35 265 SER B CA 1
ATOM 2303 C C . SER B 1 141 ? 8.660 23.134 -43.721 1.00 79.44 265 SER B C 1
ATOM 2304 O O . SER B 1 141 ? 8.782 24.365 -43.730 1.00 78.31 265 SER B O 1
ATOM 2307 N N . ASP B 1 142 ? 9.355 22.305 -44.505 1.00 79.31 266 ASP B N 1
ATOM 2308 C CA . ASP B 1 142 ? 10.574 22.656 -45.259 1.00 77.49 266 ASP B CA 1
ATOM 2309 C C . ASP B 1 142 ? 11.737 23.073 -44.342 1.00 77.69 266 ASP B C 1
ATOM 2310 O O . ASP B 1 142 ? 11.757 24.171 -43.792 1.00 77.40 266 ASP B O 1
ATOM 2312 N N . SER B 1 146 ? 13.095 26.983 -41.330 1.00 28.49 270 SER B N 1
ATOM 2313 C CA . SER B 1 146 ? 14.319 26.360 -40.838 1.00 29.00 270 SER B CA 1
ATOM 2314 C C . SER B 1 146 ? 14.202 26.008 -39.363 1.00 33.31 270 SER B C 1
ATOM 2315 O O . SER B 1 146 ? 13.369 26.562 -38.644 1.00 36.98 270 SER B O 1
ATOM 2318 N N . GLU B 1 147 ? 15.058 25.095 -38.915 1.00 31.72 271 GLU B N 1
ATOM 2319 C CA . GLU B 1 147 ? 15.054 24.637 -37.529 1.00 31.88 271 GLU B CA 1
ATOM 2320 C C . GLU B 1 147 ? 15.471 25.730 -36.536 1.00 28.57 271 GLU B C 1
ATOM 2321 O O . GLU B 1 147 ? 14.949 25.797 -35.427 1.00 28.53 271 GLU B O 1
ATOM 2327 N N . SER B 1 148 ? 16.395 26.590 -36.952 1.00 26.33 272 SER B N 1
ATOM 2328 C CA . SER B 1 148 ? 16.857 27.707 -36.134 1.00 26.13 272 SER B CA 1
ATOM 2329 C C . SER B 1 148 ? 15.744 28.718 -35.894 1.00 23.94 272 SER B C 1
ATOM 2330 O O . SER B 1 148 ? 15.604 29.253 -34.797 1.00 23.78 272 SER B O 1
ATOM 2333 N N . GLN B 1 149 ? 14.949 28.968 -36.927 1.00 23.95 273 GLN B N 1
ATOM 2334 C CA . GLN B 1 149 ? 13.850 29.925 -36.841 1.00 23.43 273 GLN B CA 1
ATOM 2335 C C . GLN B 1 149 ? 12.674 29.397 -36.013 1.00 23.03 273 GLN B C 1
ATOM 2336 O O . GLN B 1 149 ? 12.016 30.159 -35.299 1.00 24.71 273 GLN B O 1
ATOM 2342 N N . ILE B 1 150 ? 12.420 28.096 -36.106 1.00 21.61 274 ILE B N 1
ATOM 2343 C CA . ILE B 1 150 ? 11.360 27.456 -35.331 1.00 23.50 274 ILE B CA 1
ATOM 2344 C C . ILE B 1 150 ? 11.670 27.507 -33.836 1.00 22.52 274 ILE B C 1
ATOM 2345 O O . ILE B 1 150 ? 10.817 27.862 -33.018 1.00 22.97 274 ILE B O 1
ATOM 2350 N N . MET B 1 151 ? 12.908 27.165 -33.491 1.00 20.62 275 MET B N 1
ATOM 2351 C CA . MET B 1 151 ? 13.356 27.154 -32.105 1.00 20.84 275 MET B CA 1
ATOM 2352 C C . MET B 1 151 ? 13.408 28.559 -31.509 1.00 20.89 275 MET B C 1
ATOM 2353 O O . MET B 1 151 ? 13.087 28.751 -30.336 1.00 20.13 275 MET B O 1
ATOM 2358 N N . GLN B 1 152 ? 13.802 29.534 -32.323 1.00 18.91 276 GLN B N 1
ATOM 2359 C CA . GLN B 1 152 ? 13.784 30.934 -31.920 1.00 17.39 276 GLN B CA 1
ATOM 2360 C C . GLN B 1 152 ? 12.354 31.426 -31.701 1.00 17.08 276 GLN B C 1
ATOM 2361 O O . GLN B 1 152 ? 12.082 32.137 -30.734 1.00 17.68 276 GLN B O 1
ATOM 2367 N N . SER B 1 153 ? 11.439 31.045 -32.589 1.00 17.33 277 SER B N 1
ATOM 2368 C CA . SER B 1 153 ? 10.040 31.441 -32.432 1.00 18.23 277 SER B CA 1
ATOM 2369 C C . SER B 1 153 ? 9.402 30.738 -31.253 1.00 17.13 277 SER B C 1
ATOM 2370 O O . SER B 1 153 ? 8.647 31.350 -30.514 1.00 18.62 277 SER B O 1
ATOM 2373 N N . TYR B 1 154 ? 9.719 29.456 -31.072 1.00 18.48 278 TYR B N 1
ATOM 2374 C CA . TYR B 1 154 ? 9.165 28.676 -29.958 1.00 19.29 278 TYR B CA 1
ATOM 2375 C C . TYR B 1 154 ? 9.644 29.154 -28.583 1.00 19.69 278 TYR B C 1
ATOM 2376 O O . TYR B 1 154 ? 8.842 29.292 -27.656 1.00 21.41 278 TYR B O 1
ATOM 2385 N N . HIS B 1 155 ? 10.945 29.396 -28.450 1.00 18.64 279 HIS B N 1
ATOM 2386 C CA . HIS B 1 155 ? 11.482 29.934 -27.204 1.00 17.52 279 HIS B CA 1
ATOM 2387 C C . HIS B 1 155 ? 10.851 31.297 -26.893 1.00 18.91 279 HIS B C 1
ATOM 2388 O O . HIS B 1 155 ? 10.510 31.574 -25.751 1.00 19.81 279 HIS B O 1
ATOM 2395 N N . GLY B 1 156 ? 10.665 32.126 -27.918 1.00 19.95 280 GLY B N 1
ATOM 2396 C CA . GLY B 1 156 ? 10.075 33.444 -27.745 1.00 18.36 280 GLY B CA 1
ATOM 2397 C C . GLY B 1 156 ? 8.657 33.417 -27.195 1.00 18.11 280 GLY B C 1
ATOM 2398 O O . GLY B 1 156 ? 8.320 34.166 -26.279 1.00 18.08 280 GLY B O 1
ATOM 2399 N N . GLY B 1 157 ? 7.820 32.553 -27.761 1.00 17.29 281 GLY B N 1
ATOM 2400 C CA . GLY B 1 157 ? 6.445 32.427 -27.315 1.00 17.01 281 GLY B CA 1
ATOM 2401 C C . GLY B 1 157 ? 6.342 31.809 -25.935 1.00 15.03 281 GLY B C 1
ATOM 2402 O O . GLY B 1 157 ? 5.525 32.229 -25.122 1.00 14.46 281 GLY B O 1
ATOM 2403 N N . LYS B 1 158 ? 7.167 30.797 -25.681 1.00 16.10 282 LYS B N 1
ATOM 2404 C CA A LYS B 1 158 ? 7.206 30.158 -24.375 0.70 16.84 282 LYS B CA 1
ATOM 2405 C CA B LYS B 1 158 ? 7.220 30.155 -24.372 0.30 16.78 282 LYS B CA 1
ATOM 2406 C C . LYS B 1 158 ? 7.612 31.159 -23.294 1.00 16.69 282 LYS B C 1
ATOM 2407 O O . LYS B 1 158 ? 6.978 31.242 -22.254 1.00 17.83 282 LYS B O 1
ATOM 2418 N N . GLN B 1 159 ? 8.668 31.924 -23.552 1.00 17.71 283 GLN B N 1
ATOM 2419 C CA . GLN B 1 159 ? 9.118 32.925 -22.593 1.00 18.81 283 GLN B CA 1
ATOM 2420 C C . GLN B 1 159 ? 8.104 34.058 -22.427 1.00 16.36 283 GLN B C 1
ATOM 2421 O O . GLN B 1 159 ? 7.991 34.636 -21.357 1.00 16.48 283 GLN B O 1
ATOM 2427 N N . ASP B 1 160 ? 7.370 34.365 -23.490 1.00 16.07 284 ASP B N 1
ATOM 2428 C CA . ASP B 1 160 ? 6.348 35.401 -23.437 1.00 15.19 284 ASP B CA 1
ATOM 2429 C C . ASP B 1 160 ? 5.218 35.009 -22.486 1.00 13.92 284 ASP B C 1
ATOM 2430 O O . ASP B 1 160 ? 4.752 35.828 -21.702 1.00 16.55 284 ASP B O 1
ATOM 2435 N N . LEU B 1 161 ? 4.781 33.755 -22.544 1.00 13.63 285 LEU B N 1
ATOM 2436 C CA . LEU B 1 161 ? 3.699 33.313 -21.671 1.00 15.22 285 LEU B CA 1
ATOM 2437 C C . LEU B 1 161 ? 4.167 33.213 -20.220 1.00 15.22 285 LEU B C 1
ATOM 2438 O O . LEU B 1 161 ? 3.428 33.574 -19.302 1.00 16.10 285 LEU B O 1
ATOM 2443 N N . ILE B 1 162 ? 5.389 32.731 -20.018 1.00 14.78 286 ILE B N 1
ATOM 2444 C CA . ILE B 1 162 ? 5.980 32.694 -18.683 1.00 14.89 286 ILE B CA 1
ATOM 2445 C C . ILE B 1 162 ? 6.022 34.103 -18.065 1.00 14.72 286 ILE B C 1
ATOM 2446 O O . ILE B 1 162 ? 5.752 34.283 -16.885 1.00 16.54 286 ILE B O 1
ATOM 2451 N N . SER B 1 163 ? 6.320 35.103 -18.884 1.00 17.31 287 SER B N 1
ATOM 2452 C CA . SER B 1 163 ? 6.348 36.489 -18.428 1.00 17.25 287 SER B CA 1
ATOM 2453 C C . SER B 1 163 ? 4.952 36.984 -18.016 1.00 17.25 287 SER B C 1
ATOM 2454 O O . SER B 1 163 ? 4.817 37.642 -16.990 1.00 16.26 287 SER B O 1
ATOM 2457 N N . VAL B 1 164 ? 3.928 36.658 -18.811 1.00 15.99 288 VAL B N 1
ATOM 2458 C CA . VAL B 1 164 ? 2.544 37.000 -18.484 1.00 1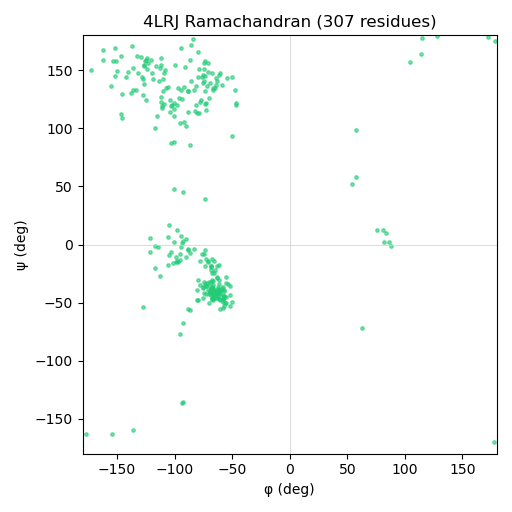4.87 288 VAL B CA 1
ATOM 2459 C C . VAL B 1 164 ? 2.179 36.443 -17.112 1.00 17.73 288 VAL B C 1
ATOM 2460 O O . VAL B 1 164 ? 1.674 37.160 -16.256 1.00 19.04 288 VAL B O 1
ATOM 2464 N N . VAL B 1 165 ? 2.451 35.155 -16.922 1.00 18.60 289 VAL B N 1
ATOM 2465 C CA . VAL B 1 165 ? 2.208 34.451 -15.671 1.00 17.29 289 VAL B CA 1
ATOM 2466 C C . VAL B 1 165 ? 2.994 35.039 -14.506 1.00 16.82 289 VAL B C 1
ATOM 2467 O O . VAL B 1 165 ? 2.406 35.409 -13.502 1.00 19.96 289 VAL B O 1
ATOM 2471 N N . LEU B 1 166 ? 4.311 35.129 -14.647 1.00 16.07 290 LEU B N 1
ATOM 2472 C CA . LEU B 1 166 ? 5.182 35.641 -13.590 1.00 17.04 290 LEU B CA 1
ATOM 2473 C C . LEU B 1 166 ? 4.793 37.030 -13.104 1.00 17.70 290 LEU B C 1
ATOM 2474 O O . LEU B 1 166 ? 4.972 37.346 -11.933 1.00 19.23 290 LEU B O 1
ATOM 2479 N N . SER B 1 167 ? 4.264 37.861 -13.995 1.00 18.17 291 SER B N 1
ATOM 2480 C CA . SER B 1 167 ? 3.930 39.232 -13.630 1.00 18.57 291 SER B CA 1
ATOM 2481 C C . SER B 1 167 ? 2.682 39.292 -12.751 1.00 17.65 291 SER B C 1
ATOM 2482 O O . SER B 1 167 ? 2.311 40.352 -12.264 1.00 18.14 291 SER B O 1
ATOM 2485 N N . LYS B 1 168 ? 2.052 38.139 -12.549 1.00 17.19 292 LYS B N 1
ATOM 2486 C CA . LYS B 1 168 ? 0.845 38.027 -11.734 1.00 18.20 292 LYS B CA 1
ATOM 2487 C C . LYS B 1 168 ? 1.138 37.563 -10.318 1.00 21.14 292 LYS B C 1
ATOM 2488 O O . LYS B 1 168 ? 0.290 37.666 -9.437 1.00 21.75 292 LYS B O 1
ATOM 2494 N N . ILE B 1 169 ? 2.342 37.048 -10.108 1.00 22.56 293 ILE B N 1
ATOM 2495 C CA . ILE B 1 169 ? 2.734 36.483 -8.819 1.00 22.01 293 ILE B CA 1
ATOM 2496 C C . ILE B 1 169 ? 3.164 37.543 -7.803 1.00 23.91 293 ILE B C 1
ATOM 2497 O O . ILE B 1 169 ? 3.798 38.536 -8.143 1.00 25.39 293 ILE B O 1
#

Secondary structure (DSSP, 8-state):
----EEEEEEE-SSEEEEEETT-TTEEEEEESS---HHHHHHHHHHHHHHH-TTSEEEEE-TTS-EEEEEEEPPPSEETTS-----TTHHHHHHHHHHHHHHTT--B----TTSEEEETTTTEEEESS--B------HHHHHHHHHHHHHHHHHHHHTT-/---EEEEEEE-SSEEEEEETT-TTEEEEEESS---HHHHHHHHHHHHHHH-TTSEEEEE-TTS-EEEEEEE---SEETTS-----TTHHHHHHHHHHHHHHTT--B---STTSEEEETTTTEEEESS--B------HHHHHHHHHHHHHHHHHHHHTT-

CATH classification: 3.30.200.20 (+1 more: 1.10.510.10)

Solvent-accessible surface area: 17616 Å² total; per-residue (Å²): 157,168,36,58,71,32,105,48,94,29,78,53,65,78,3,5,30,43,50,7,62,126,55,83,89,29,11,3,20,43,35,70,66,115,46,60,108,136,97,1,52,26,29,14,135,10,4,38,95,22,58,29,106,64,5,8,101,50,10,120,23,166,110,49,78,38,64,0,2,50,10,39,70,26,84,45,86,23,0,95,95,7,103,69,9,49,72,116,0,66,54,4,0,89,68,0,2,71,84,0,56,149,91,59,5,57,1,46,76,13,79,55,76,12,0,25,2,14,124,105,128,43,66,0,19,0,49,44,1,41,28,31,96,98,131,160,53,109,88,96,9,135,132,34,20,109,38,19,46,75,87,0,10,64,38,0,63,96,38,99,219,31,65,72,31,104,81,87,27,165,54,77,78,9,33,20,63,50,5,61,128,54,75,82,24,6,3,19,48,39,87,71,112,54,62,80,131,70,2,36,45,32,15,143,18,4,36,90,24,45,13,37,37,0,7,86,51,18,121,22,167,109,50,80,27,69,0,2,47,5,18,70,23,94,41,89,28,1,99,116,11,101,68,6,40,73,101,0,66,111,2,0,78,39,0,0,79,84,0,61,159,87,60,4,50,1,56,60,10,69,56,72,7,0,22,2,15,120,103,137,33,65,0,20,0,34,41,0,38,25,58,102,92,101,122,77,105,83,102,23,130,121,49,21,108,38,19,39,77,83,0,8,65,39,0,69,95,38,96

Organism: Escherichia coli O157:H7 (NCBI:txid83334)

Radius of gyration: 22.33 Å; Cα contacts (8 Å, |Δi|>4): 549; chains: 2; bounding box: 52×54×61 Å

Nearest PDB structures (foldseek):
  4lrj-assembly1_A  TM=1.006E+00  e=3.002E-35  Escherichia coli O157:H7
  4lrj-assembly2_B  TM=9.909E-01  e=4.914E-32  Escherichia coli O157:H7
  4o96-assembly1_A  TM=9.719E-01  e=8.460E-30  Escherichia coli O157:H7 str. Sakai
  4q5e-assembly1_A  TM=8.433E-01  e=5.455E-11  Shigella sonnei Ss046
  6xlo-assembly1_A  TM=6.166E-01  e=3.376E-04  Homo sapiens

Foldseek 3Di:
DPFDFDDFPQDDPFFTKGQGPVDNQKIKTFGPDDDDPVRVVQQQVLQCLLVHPPQKDFDADPVGDGGTMIGTDDDAAQLVPAQADDPCLLVQLVVACVSCVVSVALFQPLDSRQWGADRVVSHIDGHGGHGDDPVPDPVRRVVNSVVSSVVSSVSRVNRD/DFDFDAFPDDDPFWTKGQRPVDNQKIKTFTPDADDPVLVVQQQVLQCLLPNPPQKDFDADPVRGTGTMIGGDDDAAFLVPAQADDPCLLVQLVVQCVSCVVSVALFQPLDRRQWGAHRVVSHIDGHRGHGDDVPVPPVVRVVNSVVSSVVNSVSRVNRD

B-factor: mean 24.91, std 10.74, range [10.89, 84.21]

Sequence (319 aa):
RLSVPGNVIGKGGNAVVYEDAEDATKVLKMFTTSQSNEEVTSEVRRCFNQYYGAGSAEKIYGNNGDIIGIRMDKINGESLLNISSLPAQAEHAIYDMFDRLEQKGILFVDDTTETNVLYDRAKNEFNPIDISSYNVSWSESQIMQSSYHGGKQDLISSVVLSKILSVPGNVIGKGGNAVVYEDAEDATKVLKKMFTTSQSNEEVTSEVRCFNQYYGAGSAEKIYGNNGDIIGIRRMDKINGESLLNISSLPAQAEHAIYDMFDDRLEQKGILFVDTTETNVLYDRAKNEFNPIDISSYNVSDSESQIMQSYHGGKKQDLISVVLSKI

GO terms:
  GO:0005515 protein binding (F, IPI)
  GO:0140403 effector-mediated suppression of host innate immune response (P, IDA)
  GO:0140416 transcription regulator inhibitor activity (F, IDA)
  GO:0042326 negative regulation of phosphorylation (P, IDA)